Protein AF-E6K0F6-F1 (afdb_monomer_lite)

Foldseek 3Di:
DWDDDPPPDGPPPDDPVPVVVVVVVVVVVVVVCVVVVVVVVVVVVVVVVVVVVQLVLQVLLQVVLCVLCVQPPPPFFDRPPDPDRDGDHPVPFAQFGGDPNCQVLVQQLQVVVCVVVVPQRDHSNRLGRLSTVCSSVCSVVVNNCDGSSSVSSVQQQAWFFKFFCAWDWDADPNDIDIGHGRHTPPDTHGNSVCSSCCVPPNVRMDGDD

Organism: NCBI:txid864564

Radius of gyration: 35.92 Å; chains: 1; bounding box: 80×25×119 Å

pLDDT: mean 85.3, std 13.97, range [35.69, 97.88]

Secondary structure (DSSP, 8-state):
-----TT--------TTHHHHHHHHHHHHHHHHHHHHHHHHHHHHHHHHHHHHHHHHHHHHHHHHHHH-GGGTTTTBPPPS-SSS----GGGS-S--B-GGGHHHHHHHHHHHHHH-TTS---HHHHHHHTTTTHHHHHHHT-TT-SHHHHHHHHHHSBP-EEESS-EEEEETTEEEEE-TT-B-----BHHHHHHHTTTTTTTEEE--

Structure (mmCIF, N/CA/C/O backbone):
data_AF-E6K0F6-F1
#
_entry.id   AF-E6K0F6-F1
#
loop_
_atom_site.group_PDB
_atom_site.id
_atom_site.type_symbol
_atom_site.label_atom_id
_atom_site.label_alt_id
_atom_site.label_comp_id
_atom_site.label_asym_id
_atom_site.label_entity_id
_atom_site.label_seq_id
_atom_site.pdbx_PDB_ins_code
_atom_site.Cartn_x
_atom_site.Cartn_y
_atom_site.Cartn_z
_atom_site.occupancy
_atom_site.B_iso_or_equiv
_atom_site.auth_seq_id
_atom_site.auth_comp_id
_atom_site.auth_asym_id
_atom_site.auth_atom_id
_atom_site.pdbx_PDB_model_num
ATOM 1 N N . MET A 1 1 ? -35.872 4.010 78.610 1.00 37.25 1 MET A N 1
ATOM 2 C CA . MET A 1 1 ? -36.285 4.457 79.951 1.00 37.25 1 MET A CA 1
ATOM 3 C C . MET A 1 1 ? -35.617 3.508 80.928 1.00 37.25 1 MET A C 1
ATOM 5 O O . MET A 1 1 ? -35.858 2.314 80.818 1.00 37.25 1 MET A O 1
ATOM 9 N N . VAL A 1 2 ? -34.668 3.994 81.727 1.00 35.69 2 VAL A N 1
ATOM 10 C CA . VAL A 1 2 ? -33.923 3.167 82.688 1.00 35.69 2 VAL A CA 1
ATOM 11 C C . VAL A 1 2 ? -34.584 3.374 84.045 1.00 35.69 2 VAL A C 1
ATOM 13 O O . VAL A 1 2 ? -34.673 4.508 84.504 1.00 35.69 2 VAL A O 1
ATOM 16 N N . SER A 1 3 ? -35.098 2.301 84.637 1.00 42.53 3 SER A N 1
ATOM 17 C CA . SER A 1 3 ? -35.518 2.266 86.038 1.00 42.53 3 SER A CA 1
ATOM 18 C C . SER A 1 3 ? -34.468 1.459 86.794 1.00 42.53 3 SER A C 1
ATOM 20 O O . SER A 1 3 ? -34.042 0.409 86.313 1.00 42.53 3 SER A O 1
ATOM 22 N N . VAL A 1 4 ? -33.995 2.002 87.914 1.00 40.38 4 VAL A N 1
ATOM 23 C CA . VAL A 1 4 ? -32.935 1.422 88.743 1.00 40.38 4 VAL A CA 1
ATOM 24 C C . VAL A 1 4 ? -33.579 0.926 90.032 1.00 40.38 4 VAL A C 1
ATOM 26 O O . VAL A 1 4 ? -34.171 1.720 90.759 1.00 40.38 4 VAL A O 1
ATOM 29 N N . ASP A 1 5 ? -33.462 -0.372 90.306 1.00 49.19 5 ASP A N 1
ATOM 30 C CA . ASP A 1 5 ? -33.773 -0.961 91.612 1.00 49.19 5 ASP A CA 1
ATOM 31 C C . ASP A 1 5 ? -32.497 -1.035 92.474 1.00 49.19 5 ASP A C 1
ATOM 33 O O . ASP A 1 5 ? -31.382 -1.216 91.971 1.00 49.19 5 ASP A O 1
ATOM 37 N N . ASN A 1 6 ? -32.670 -0.918 93.791 1.00 47.78 6 ASN A N 1
ATOM 38 C CA . ASN A 1 6 ? -31.668 -0.754 94.850 1.00 47.78 6 ASN A CA 1
ATOM 39 C C . ASN A 1 6 ? -30.783 -1.997 95.105 1.00 47.78 6 ASN A C 1
ATOM 41 O O . ASN A 1 6 ? -30.243 -2.181 96.195 1.00 47.78 6 ASN A O 1
ATOM 45 N N . ARG A 1 7 ? -30.606 -2.867 94.103 1.00 52.16 7 ARG A N 1
ATOM 46 C CA . ARG A 1 7 ? -29.726 -4.051 94.151 1.00 52.16 7 ARG A CA 1
ATOM 47 C C . ARG A 1 7 ? -28.664 -4.097 93.048 1.00 52.16 7 ARG A C 1
ATOM 49 O O . ARG A 1 7 ? -28.056 -5.141 92.834 1.00 52.16 7 ARG A O 1
ATOM 56 N N . GLY A 1 8 ? -28.420 -2.991 92.343 1.00 48.97 8 GLY A N 1
ATOM 57 C CA . GLY A 1 8 ? -27.268 -2.872 91.438 1.00 48.97 8 GLY A CA 1
ATOM 58 C C . GLY A 1 8 ? -27.308 -3.771 90.195 1.00 48.97 8 GLY A C 1
ATOM 59 O O . GLY A 1 8 ? -26.278 -3.963 89.553 1.00 48.97 8 GLY A O 1
ATOM 60 N N . LYS A 1 9 ? -28.474 -4.310 89.816 1.00 41.94 9 LYS A N 1
ATOM 61 C CA . LYS A 1 9 ? -28.658 -4.968 88.517 1.00 41.94 9 LYS A CA 1
ATOM 62 C C . LYS A 1 9 ? -29.215 -3.972 87.509 1.00 41.94 9 LYS A C 1
ATOM 64 O O . LYS A 1 9 ? -30.368 -3.561 87.592 1.00 41.94 9 LYS A O 1
ATOM 69 N N . VAL A 1 10 ? -28.375 -3.595 86.548 1.00 44.47 10 VAL A N 1
ATOM 70 C CA . VAL A 1 10 ? -28.789 -2.838 85.366 1.00 44.47 10 VAL A CA 1
ATOM 71 C C . VAL A 1 10 ? -29.356 -3.833 84.359 1.00 44.47 10 VAL A C 1
ATOM 73 O O . VAL A 1 10 ? -28.620 -4.400 83.554 1.00 44.47 10 VAL A O 1
ATOM 76 N N . ASP A 1 11 ? -30.667 -4.061 84.401 1.00 42.00 11 ASP A N 1
ATOM 77 C CA . ASP A 1 11 ? -31.343 -4.786 83.328 1.00 42.00 11 ASP A CA 1
ATOM 78 C C . ASP A 1 11 ? -31.511 -3.848 82.131 1.00 42.00 11 ASP A C 1
ATOM 80 O O . ASP A 1 11 ? -32.413 -3.009 82.050 1.00 42.00 11 ASP A O 1
ATOM 84 N N . VAL A 1 12 ? -30.596 -3.984 81.170 1.00 49.00 12 VAL A N 1
ATOM 85 C CA . VAL A 1 12 ? -30.735 -3.349 79.863 1.00 49.00 12 VAL A CA 1
ATOM 86 C C . VAL A 1 12 ? -31.832 -4.097 79.114 1.00 49.00 12 VAL A C 1
ATOM 88 O O . VAL A 1 12 ? -31.587 -5.089 78.428 1.00 49.00 12 VAL A O 1
ATOM 91 N N . VAL A 1 13 ? -33.069 -3.614 79.238 1.00 46.22 13 VAL A N 1
ATOM 92 C CA . VAL A 1 13 ? -34.193 -4.071 78.418 1.00 46.22 13 VAL A CA 1
ATOM 93 C C . VAL A 1 13 ? -33.939 -3.625 76.976 1.00 46.22 13 VAL A C 1
ATOM 95 O O . VAL A 1 13 ? -34.389 -2.572 76.516 1.00 46.22 13 VAL A O 1
ATOM 98 N N . PHE A 1 14 ? -33.177 -4.430 76.236 1.00 47.53 14 PHE A N 1
ATOM 99 C CA . PHE A 1 14 ? -33.106 -4.327 74.789 1.00 47.53 14 PHE A CA 1
ATOM 100 C C . PHE A 1 14 ? -34.480 -4.690 74.230 1.00 47.53 14 PHE A C 1
ATOM 102 O O . PHE A 1 14 ? -34.893 -5.849 74.208 1.00 47.53 14 PHE A O 1
ATOM 109 N N . SER A 1 15 ? -35.199 -3.665 73.774 1.00 49.53 15 SER A N 1
ATOM 110 C CA . SER A 1 15 ? -36.402 -3.807 72.959 1.00 49.53 15 SER A CA 1
ATOM 111 C C . SER A 1 15 ? -36.156 -4.840 71.850 1.00 49.53 15 SER A C 1
ATOM 113 O O . SER A 1 15 ? -35.366 -4.615 70.927 1.00 49.53 15 SER A O 1
ATOM 115 N N . ARG A 1 16 ? -36.857 -5.979 71.940 1.00 52.97 16 ARG A N 1
ATOM 116 C CA . ARG A 1 16 ? -36.822 -7.112 70.995 1.00 52.97 16 ARG A CA 1
ATOM 117 C C . ARG A 1 16 ? -37.107 -6.719 69.531 1.00 52.97 16 ARG A C 1
ATOM 119 O O . ARG A 1 16 ? -36.859 -7.523 68.636 1.00 52.97 16 ARG A O 1
ATOM 126 N N . GLY A 1 17 ? -37.576 -5.497 69.258 1.00 54.53 17 GLY A N 1
ATOM 127 C CA . GLY A 1 17 ? -37.810 -4.979 67.903 1.00 54.53 17 GLY A CA 1
ATOM 128 C C . GLY A 1 17 ? -36.559 -4.472 67.170 1.00 54.53 17 GLY A C 1
ATOM 129 O O . GLY A 1 17 ? -36.526 -4.488 65.940 1.00 54.53 17 GLY A O 1
ATOM 130 N N . ARG A 1 18 ? -35.500 -4.070 67.891 1.00 57.84 18 ARG A N 1
ATOM 131 C CA . ARG A 1 18 ? -34.329 -3.383 67.302 1.00 57.84 18 ARG A CA 1
ATOM 132 C C . ARG A 1 18 ? -33.393 -4.326 66.528 1.00 57.84 18 ARG A C 1
ATOM 134 O O . ARG A 1 18 ? -32.844 -3.946 65.500 1.00 57.84 18 ARG A O 1
ATOM 141 N N . GLY A 1 19 ? -33.268 -5.580 66.972 1.00 65.94 19 GLY A N 1
ATOM 142 C CA . GLY A 1 19 ? -32.427 -6.594 66.317 1.00 65.94 19 GLY A CA 1
ATOM 143 C C . GLY A 1 19 ? -32.997 -7.129 64.998 1.00 65.94 19 GLY A C 1
ATOM 144 O O . GLY A 1 19 ? -32.237 -7.471 64.097 1.00 65.94 19 GLY A O 1
ATOM 145 N N . ARG A 1 20 ? -34.330 -7.169 64.850 1.00 76.62 20 ARG A N 1
ATOM 146 C CA . ARG A 1 20 ? -34.987 -7.537 63.581 1.00 76.62 20 ARG A CA 1
ATOM 147 C C . ARG A 1 20 ? -34.799 -6.456 62.520 1.00 76.62 20 ARG A C 1
ATOM 149 O O . ARG A 1 20 ? -34.429 -6.784 61.400 1.00 76.62 20 ARG A O 1
ATOM 156 N N . TRP A 1 21 ? -34.977 -5.192 62.899 1.00 80.31 21 TRP A N 1
ATOM 157 C CA . TRP A 1 21 ? -34.728 -4.046 62.023 1.00 80.31 21 TRP A CA 1
ATOM 158 C C . TRP A 1 21 ? -33.275 -3.974 61.555 1.00 80.31 21 TRP A C 1
ATOM 160 O O . TRP A 1 21 ? -33.032 -3.836 60.362 1.00 80.31 21 TRP A O 1
ATOM 170 N N . LEU A 1 22 ? -32.313 -4.153 62.465 1.00 86.38 22 LEU A N 1
ATOM 171 C CA . LEU A 1 22 ? -30.892 -4.152 62.111 1.00 86.38 22 LEU A CA 1
ATOM 172 C C . LEU A 1 22 ? -30.546 -5.260 61.100 1.00 86.38 22 LEU A C 1
ATOM 174 O O . LEU A 1 22 ? -29.842 -5.007 60.130 1.00 86.38 22 LEU A O 1
ATOM 178 N N . ARG A 1 23 ? -31.084 -6.475 61.283 1.00 87.06 23 ARG A N 1
ATOM 179 C CA . ARG A 1 23 ? -30.895 -7.592 60.338 1.00 87.06 23 ARG A CA 1
ATOM 180 C C . ARG A 1 23 ? -31.500 -7.305 58.964 1.00 87.06 23 ARG A C 1
ATOM 182 O O . ARG A 1 23 ? -30.892 -7.653 57.960 1.00 87.06 23 ARG A O 1
ATOM 189 N N . LEU A 1 24 ? -32.666 -6.662 58.926 1.00 89.06 24 LEU A N 1
ATOM 190 C CA . LEU A 1 24 ? -33.324 -6.243 57.686 1.00 89.06 24 LEU A CA 1
ATOM 191 C C . LEU A 1 24 ? -32.488 -5.200 56.941 1.00 89.06 24 LEU A C 1
ATOM 193 O O . LEU A 1 24 ? -32.248 -5.352 55.749 1.00 89.06 24 LEU A O 1
ATOM 197 N N . VAL A 1 25 ? -31.978 -4.193 57.653 1.00 90.31 25 VAL A N 1
ATOM 198 C CA . VAL A 1 25 ? -31.088 -3.174 57.080 1.00 90.31 25 VAL A CA 1
ATOM 199 C C . VAL A 1 25 ? -29.815 -3.812 56.523 1.00 90.31 25 VAL A C 1
ATOM 201 O O . VAL A 1 25 ? -29.453 -3.533 55.386 1.00 90.31 25 VAL A O 1
ATOM 204 N N . ILE A 1 26 ? -29.170 -4.717 57.267 1.00 90.94 26 ILE A N 1
ATOM 205 C CA . ILE A 1 26 ? -27.973 -5.434 56.796 1.00 90.94 26 ILE A CA 1
ATOM 206 C C . ILE A 1 26 ? -28.281 -6.258 55.540 1.00 90.94 26 ILE A C 1
ATOM 208 O O . ILE A 1 26 ? -27.513 -6.218 54.583 1.00 90.94 26 ILE A O 1
ATOM 212 N N . ALA A 1 27 ? -29.407 -6.976 55.516 1.00 91.88 27 ALA A N 1
ATOM 213 C CA . ALA A 1 27 ? -29.814 -7.762 54.354 1.00 91.88 27 ALA A CA 1
ATOM 214 C C . ALA A 1 27 ? -30.036 -6.875 53.119 1.00 91.88 27 ALA A C 1
ATOM 216 O O . ALA A 1 27 ? -29.537 -7.192 52.043 1.00 91.88 27 ALA A O 1
ATOM 217 N N . VAL A 1 28 ? -30.717 -5.736 53.278 1.00 93.88 28 VAL A N 1
ATOM 218 C CA . VAL A 1 28 ? -30.923 -4.766 52.192 1.00 93.88 28 VAL A CA 1
ATOM 219 C C . VAL A 1 28 ? -29.590 -4.199 51.702 1.00 93.88 28 VAL A C 1
ATOM 221 O O . VAL A 1 28 ? -29.362 -4.149 50.498 1.00 93.88 28 VAL A O 1
ATOM 224 N N . VAL A 1 29 ? -28.679 -3.834 52.609 1.00 93.88 29 VAL A N 1
ATOM 225 C CA . VAL A 1 29 ? -27.344 -3.333 52.243 1.00 93.88 29 VAL A CA 1
ATOM 226 C C . VAL A 1 29 ? -26.554 -4.384 51.463 1.00 93.88 29 VAL A C 1
ATOM 228 O O . VAL A 1 29 ? -25.972 -4.055 50.435 1.00 93.88 29 VAL A O 1
ATOM 231 N N . LEU A 1 30 ? -26.568 -5.649 51.892 1.00 93.56 30 LEU A N 1
ATOM 232 C CA . LEU A 1 30 ? -25.898 -6.736 51.172 1.00 93.56 30 LEU A CA 1
ATOM 233 C C . LEU A 1 30 ? -26.466 -6.923 49.763 1.00 93.56 30 LEU A C 1
ATOM 235 O O . LEU A 1 30 ? -25.698 -7.052 48.812 1.00 93.56 30 LEU A O 1
ATOM 239 N N . VAL A 1 31 ? -27.793 -6.882 49.614 1.00 93.94 31 VAL A N 1
ATOM 240 C CA . VAL A 1 31 ? -28.447 -6.954 48.299 1.00 93.94 31 VAL A CA 1
ATOM 241 C C . VAL A 1 31 ? -28.004 -5.788 47.416 1.00 93.94 31 VAL A C 1
ATOM 243 O O . VAL A 1 31 ? -27.611 -6.008 46.273 1.00 93.94 31 VAL A O 1
ATOM 246 N N . VAL A 1 32 ? -27.990 -4.561 47.945 1.00 93.88 32 VAL A N 1
ATOM 247 C CA . VAL A 1 32 ? -27.532 -3.377 47.202 1.00 93.88 32 VAL A CA 1
ATOM 248 C C . VAL A 1 32 ? -26.065 -3.512 46.787 1.00 93.88 32 VAL A C 1
ATOM 250 O O . VAL A 1 32 ? -25.744 -3.251 45.633 1.00 93.88 32 VAL A O 1
ATOM 253 N N . VAL A 1 33 ? -25.178 -3.972 47.673 1.00 93.50 33 VAL A N 1
ATOM 254 C CA . VAL A 1 33 ? -23.750 -4.164 47.361 1.00 93.50 33 VAL A CA 1
ATOM 255 C C . VAL A 1 33 ? -23.550 -5.201 46.256 1.00 93.50 33 VAL A C 1
ATOM 257 O O . VAL A 1 33 ? -22.764 -4.964 45.341 1.00 93.50 33 VAL A O 1
ATOM 260 N N . VAL A 1 34 ? -24.276 -6.322 46.292 1.00 92.62 34 VAL A N 1
ATOM 261 C CA . VAL A 1 34 ? -24.197 -7.353 45.244 1.00 92.62 34 VAL A CA 1
ATOM 262 C C . VAL A 1 34 ? -24.715 -6.820 43.907 1.00 92.62 34 VAL A C 1
ATOM 264 O O . VAL A 1 34 ? -24.078 -7.046 42.880 1.00 92.62 34 VAL A O 1
ATOM 267 N N . LEU A 1 35 ? -25.823 -6.073 43.908 1.00 92.31 35 LEU A N 1
ATOM 268 C CA . LEU A 1 35 ? -26.369 -5.467 42.692 1.00 92.31 35 LEU A CA 1
ATOM 269 C C . LEU A 1 35 ? -25.406 -4.432 42.096 1.00 92.31 35 LEU A C 1
ATOM 271 O O . LEU A 1 35 ? -25.096 -4.498 40.909 1.00 92.31 35 LEU A O 1
ATOM 275 N N . VAL A 1 36 ? -24.878 -3.519 42.916 1.00 92.31 36 VAL A N 1
ATOM 276 C CA . VAL A 1 36 ? -23.911 -2.501 42.474 1.00 92.31 36 VAL A CA 1
ATOM 277 C C . VAL A 1 36 ? -22.618 -3.156 41.985 1.00 92.31 36 VAL A C 1
ATOM 279 O O . VAL A 1 36 ? -22.111 -2.787 40.926 1.00 92.31 36 VAL A O 1
ATOM 282 N N . GLY A 1 37 ? -22.114 -4.165 42.699 1.00 89.50 37 GLY A N 1
ATOM 283 C CA . GLY A 1 37 ? -20.927 -4.921 42.301 1.00 89.50 37 GLY A CA 1
ATOM 284 C C . GLY A 1 37 ? -21.120 -5.667 40.980 1.00 89.50 37 GLY A C 1
ATOM 285 O O . GLY A 1 37 ? -20.246 -5.618 40.117 1.00 89.50 37 GLY A O 1
ATOM 286 N N . GLY A 1 38 ? -22.280 -6.298 40.785 1.00 89.31 38 GLY A N 1
ATOM 287 C CA . GLY A 1 38 ? -22.632 -6.989 39.545 1.00 89.31 38 GLY A CA 1
ATOM 288 C C . GLY A 1 38 ? -22.744 -6.042 38.350 1.00 89.31 38 GLY A C 1
ATOM 289 O O . GLY A 1 38 ? -22.179 -6.323 37.292 1.00 89.31 38 GLY A O 1
ATOM 290 N N . VAL A 1 39 ? -23.401 -4.890 38.523 1.00 91.56 39 VAL A N 1
ATOM 291 C CA . VAL A 1 39 ? -23.503 -3.856 37.478 1.00 91.56 39 VAL A CA 1
ATOM 292 C C . VAL A 1 39 ? -22.123 -3.293 37.139 1.00 91.56 39 VAL A C 1
ATOM 294 O O . VAL A 1 39 ? -21.766 -3.223 35.963 1.00 91.56 39 VAL A O 1
ATOM 297 N N . TRP A 1 40 ? -21.312 -2.952 38.145 1.00 90.88 40 TRP A N 1
ATOM 298 C CA . TRP A 1 40 ? -19.958 -2.439 37.932 1.00 90.88 40 TRP A CA 1
ATOM 299 C C . TRP A 1 40 ? -19.075 -3.452 37.205 1.00 90.88 40 TRP A C 1
ATOM 301 O O . TRP A 1 40 ? -18.395 -3.103 36.242 1.00 90.88 40 TRP A O 1
ATOM 311 N N . TRP A 1 41 ? -19.109 -4.719 37.624 1.00 90.62 41 TRP A N 1
ATOM 312 C CA . TRP A 1 41 ? -18.378 -5.796 36.963 1.00 90.62 41 TRP A CA 1
ATOM 313 C C . TRP A 1 41 ? -18.837 -5.978 35.517 1.00 90.62 41 TRP A C 1
ATOM 315 O O . TRP A 1 41 ? -18.002 -6.110 34.625 1.00 90.62 41 TRP A O 1
ATOM 325 N N . GLY A 1 42 ? -20.149 -5.957 35.269 1.00 89.62 42 GLY A N 1
ATOM 326 C CA . GLY A 1 42 ? -20.722 -6.053 33.928 1.00 89.62 42 GLY A CA 1
ATOM 327 C C . GLY A 1 42 ? -20.234 -4.931 33.014 1.00 89.62 42 GLY A C 1
ATOM 328 O O . GLY A 1 42 ? -19.728 -5.202 31.926 1.00 89.62 42 GLY A O 1
ATOM 329 N N . VAL A 1 43 ? -20.294 -3.681 33.484 1.00 90.75 43 VAL A N 1
ATOM 330 C CA . VAL A 1 43 ? -19.804 -2.509 32.741 1.00 90.75 43 VAL A CA 1
ATOM 331 C C . VAL A 1 43 ? -18.292 -2.585 32.525 1.00 90.75 43 VAL A C 1
ATOM 333 O O . VAL A 1 43 ? -17.824 -2.375 31.407 1.00 90.75 43 VAL A O 1
ATOM 336 N N . ALA A 1 44 ? -17.517 -2.920 33.558 1.00 89.94 44 ALA A N 1
ATOM 337 C CA . ALA A 1 44 ? -16.064 -3.040 33.459 1.00 89.94 44 ALA A CA 1
ATOM 338 C C . ALA A 1 44 ? -15.651 -4.147 32.479 1.00 89.94 44 ALA A C 1
ATOM 340 O O . ALA A 1 44 ? -14.746 -3.951 31.670 1.00 89.94 44 ALA A O 1
ATOM 341 N N . ARG A 1 45 ? -16.337 -5.295 32.508 1.00 89.19 45 ARG A N 1
ATOM 342 C CA . ARG A 1 45 ? -16.112 -6.400 31.572 1.00 89.19 45 ARG A CA 1
ATOM 343 C C . ARG A 1 45 ? -16.486 -6.010 30.147 1.00 89.19 45 ARG A C 1
ATOM 345 O O . ARG A 1 45 ? -15.716 -6.298 29.240 1.00 89.19 45 ARG A O 1
ATOM 352 N N . HIS A 1 46 ? -17.618 -5.335 29.954 1.00 87.75 46 HIS A N 1
ATOM 353 C CA . HIS A 1 46 ? -18.034 -4.871 28.633 1.00 87.75 46 HIS A CA 1
ATOM 354 C C . HIS A 1 46 ? -17.023 -3.879 28.047 1.00 87.75 46 HIS A C 1
ATOM 356 O O . HIS A 1 46 ? -16.591 -4.051 26.914 1.00 87.75 46 HIS A O 1
ATOM 362 N N . ARG A 1 47 ? -16.561 -2.904 28.842 1.00 84.38 47 ARG A N 1
ATOM 363 C CA . ARG A 1 47 ? -15.522 -1.952 28.416 1.00 84.38 47 ARG A CA 1
ATOM 364 C C . ARG A 1 47 ? -14.212 -2.641 28.040 1.00 84.38 47 ARG A C 1
ATOM 366 O O . ARG A 1 47 ? -13.630 -2.291 27.023 1.00 84.38 47 ARG A O 1
ATOM 373 N N . ARG A 1 48 ? -13.768 -3.632 28.823 1.00 83.06 48 ARG A N 1
ATOM 374 C CA . ARG A 1 48 ? -12.565 -4.417 28.494 1.00 83.06 48 ARG A CA 1
ATOM 375 C C . ARG A 1 48 ? -12.714 -5.161 27.169 1.00 83.06 48 ARG A C 1
ATOM 377 O O . ARG A 1 48 ? -11.816 -5.091 26.349 1.00 83.06 48 ARG A O 1
ATOM 384 N N . GLN A 1 49 ? -13.859 -5.802 26.936 1.00 85.81 49 GLN A N 1
ATOM 385 C CA . GLN A 1 49 ? -14.115 -6.511 25.680 1.00 85.81 49 GLN A CA 1
ATOM 386 C C . GLN A 1 49 ? -14.157 -5.580 24.464 1.00 85.81 49 GLN A C 1
ATOM 388 O O . GLN A 1 49 ? -13.710 -5.976 23.394 1.00 85.81 49 GLN A O 1
ATOM 393 N N . GLN A 1 50 ? -14.698 -4.367 24.608 1.00 84.81 50 GLN A N 1
ATOM 394 C CA . GLN A 1 50 ? -14.672 -3.378 23.525 1.00 84.81 50 GLN A CA 1
ATOM 395 C C . GLN A 1 50 ? -13.236 -2.932 23.235 1.00 84.81 50 GLN A C 1
ATOM 397 O O . GLN A 1 50 ? -12.802 -3.015 22.092 1.00 84.81 50 GLN A O 1
ATOM 402 N N . ALA A 1 51 ? -12.468 -2.594 24.276 1.00 83.44 51 ALA A N 1
ATOM 403 C CA . ALA A 1 51 ? -11.066 -2.212 24.127 1.00 83.44 51 ALA A CA 1
ATOM 404 C C . ALA A 1 51 ? -10.223 -3.327 23.483 1.00 83.44 51 ALA A C 1
ATOM 406 O O . ALA A 1 51 ? -9.411 -3.057 22.609 1.00 83.44 51 ALA A O 1
ATOM 407 N N . GLU A 1 52 ? -10.443 -4.591 23.860 1.00 85.12 52 GLU A N 1
ATOM 408 C CA . GLU A 1 52 ? -9.772 -5.745 23.245 1.00 85.12 52 GLU A CA 1
ATOM 409 C C . GLU A 1 52 ? -10.112 -5.893 21.754 1.00 85.12 52 GLU A C 1
ATOM 411 O O . GLU A 1 52 ? -9.234 -6.216 20.957 1.00 85.12 52 GLU A O 1
ATOM 416 N N . ARG A 1 53 ? -11.365 -5.638 21.358 1.00 86.81 53 ARG A N 1
ATOM 417 C CA . ARG A 1 53 ? -11.793 -5.700 19.951 1.00 86.81 53 ARG A CA 1
ATOM 418 C C . ARG A 1 53 ? -11.205 -4.568 19.119 1.00 86.81 53 ARG A C 1
ATOM 420 O O . ARG A 1 53 ? -10.727 -4.824 18.022 1.00 86.81 53 ARG A O 1
ATOM 427 N N . GLU A 1 54 ? -11.214 -3.348 19.644 1.00 86.19 54 GLU A N 1
ATOM 428 C CA . GLU A 1 54 ? -10.601 -2.179 19.000 1.00 86.19 54 GLU A CA 1
ATOM 429 C C . GLU A 1 54 ? -9.082 -2.366 18.854 1.00 86.19 54 GLU A C 1
ATOM 431 O O . GLU A 1 54 ? -8.503 -2.104 17.799 1.00 86.19 54 GLU A O 1
ATOM 436 N N . CYS A 1 55 ? -8.441 -2.920 19.885 1.00 86.94 55 CYS A N 1
ATOM 437 C CA . CYS A 1 55 ? -7.043 -3.333 19.851 1.00 86.94 55 CYS A CA 1
ATOM 438 C C . CYS A 1 55 ? -6.749 -4.384 18.779 1.00 86.94 55 CYS A C 1
ATOM 440 O O . CYS A 1 55 ? -5.790 -4.243 18.024 1.00 86.94 55 CYS A O 1
ATOM 442 N N . ALA A 1 56 ? -7.560 -5.438 18.701 1.00 88.56 56 ALA A N 1
ATOM 443 C CA . ALA A 1 56 ? -7.378 -6.481 17.699 1.00 88.56 56 ALA A CA 1
ATOM 444 C C . ALA A 1 56 ? -7.549 -5.923 16.279 1.00 88.56 56 ALA A C 1
ATOM 446 O O . ALA A 1 56 ? -6.732 -6.204 15.408 1.00 88.56 56 ALA A O 1
ATOM 447 N N . PHE A 1 57 ? -8.561 -5.081 16.074 1.00 91.38 57 PHE A N 1
ATOM 448 C CA . PHE A 1 57 ? -8.840 -4.463 14.783 1.00 91.38 57 PHE A CA 1
ATOM 449 C C . PHE A 1 57 ? -7.724 -3.511 14.328 1.00 91.38 57 PHE A C 1
ATOM 451 O O . PHE A 1 57 ? -7.271 -3.582 13.189 1.00 91.38 57 PHE A O 1
ATOM 458 N N . SER A 1 58 ? -7.227 -2.655 15.223 1.00 89.75 58 SER A N 1
ATOM 459 C CA . SER A 1 58 ? -6.090 -1.774 14.921 1.00 89.75 58 SER A CA 1
ATOM 460 C C . SER A 1 58 ? -4.807 -2.562 14.628 1.00 89.75 58 SER A C 1
ATOM 462 O O . SER A 1 58 ? -4.088 -2.237 13.683 1.00 89.75 58 SER A O 1
ATOM 464 N N . SER A 1 59 ? -4.548 -3.645 15.368 1.00 87.50 59 SER A N 1
ATOM 465 C CA . SER A 1 59 ? -3.435 -4.557 15.074 1.00 87.50 59 SER A CA 1
ATOM 466 C C . SER A 1 59 ? -3.561 -5.173 13.678 1.00 87.50 59 SER A C 1
ATOM 468 O O . SER A 1 59 ? -2.599 -5.150 12.917 1.00 87.50 59 SER A O 1
ATOM 470 N N . GLU A 1 60 ? -4.747 -5.666 13.315 1.00 90.00 60 GLU A N 1
ATOM 471 C CA . GLU A 1 60 ? -5.017 -6.247 11.996 1.00 90.00 60 GLU A CA 1
ATOM 472 C C . GLU A 1 60 ? -4.796 -5.229 10.869 1.00 90.00 60 GLU A C 1
ATOM 474 O O . GLU A 1 60 ? -4.092 -5.522 9.902 1.00 90.00 60 GLU A O 1
ATOM 479 N N . MET A 1 61 ? -5.307 -4.001 11.024 1.00 91.38 61 MET A N 1
ATOM 480 C CA . MET A 1 61 ? -5.067 -2.910 10.073 1.00 91.38 61 MET A CA 1
ATOM 481 C C . MET A 1 61 ? -3.574 -2.650 9.852 1.00 91.38 61 MET A C 1
ATOM 483 O O . MET A 1 61 ? -3.154 -2.422 8.716 1.00 91.38 61 MET A O 1
ATOM 487 N N . ASN A 1 62 ? -2.783 -2.647 10.925 1.00 90.12 62 ASN A N 1
ATOM 488 C CA . ASN A 1 62 ? -1.347 -2.403 10.862 1.00 90.12 62 ASN A CA 1
ATOM 489 C C . ASN A 1 62 ? -0.601 -3.547 10.165 1.00 90.12 62 ASN A C 1
ATOM 491 O O . ASN A 1 62 ? 0.215 -3.296 9.276 1.00 90.12 62 ASN A O 1
ATOM 495 N N . ASP A 1 63 ? -0.897 -4.788 10.551 1.00 89.19 63 ASP A N 1
ATOM 496 C CA . ASP A 1 63 ? -0.227 -5.981 10.034 1.00 89.19 63 ASP A CA 1
ATOM 497 C C . ASP A 1 63 ? -0.508 -6.177 8.541 1.00 89.19 63 ASP A C 1
ATOM 499 O O . ASP A 1 63 ? 0.423 -6.392 7.755 1.00 89.19 63 ASP A O 1
ATOM 503 N N . ASP A 1 64 ? -1.767 -6.027 8.118 1.00 91.12 64 ASP A N 1
ATOM 504 C CA . ASP A 1 64 ? -2.127 -6.137 6.704 1.00 91.12 64 ASP A CA 1
ATOM 505 C C . ASP A 1 64 ? -1.507 -5.012 5.870 1.00 91.12 64 ASP A C 1
ATOM 507 O O . ASP A 1 64 ? -0.972 -5.271 4.788 1.00 91.12 64 ASP A O 1
ATOM 511 N N . TYR A 1 65 ? -1.502 -3.775 6.377 1.00 91.50 65 TYR A N 1
ATOM 512 C CA . TYR A 1 65 ? -0.883 -2.652 5.677 1.00 91.50 65 TYR A CA 1
ATOM 513 C C . TYR A 1 65 ? 0.619 -2.890 5.483 1.00 91.50 65 TYR A C 1
ATOM 515 O O . TYR A 1 65 ? 1.124 -2.816 4.359 1.00 91.50 65 TYR A O 1
ATOM 523 N N . TRP A 1 66 ? 1.335 -3.263 6.550 1.00 88.31 66 TRP A N 1
ATOM 524 C CA . TRP A 1 66 ? 2.758 -3.600 6.484 1.00 88.31 66 TRP A CA 1
ATOM 525 C C . TRP A 1 66 ? 3.058 -4.755 5.532 1.00 88.31 66 TRP A C 1
ATOM 527 O O . TRP A 1 66 ? 4.115 -4.749 4.885 1.00 88.31 66 TRP A O 1
ATOM 537 N N . GLY A 1 67 ? 2.174 -5.751 5.474 1.00 87.94 67 GLY A N 1
ATOM 538 C CA . GLY A 1 67 ? 2.286 -6.895 4.577 1.00 87.94 67 GLY A CA 1
ATOM 539 C C . GLY A 1 67 ? 2.149 -6.519 3.102 1.00 87.94 67 GLY A C 1
ATOM 540 O O . GLY A 1 67 ? 2.796 -7.140 2.261 1.00 87.94 67 GLY A O 1
ATOM 541 N N . LEU A 1 68 ? 1.367 -5.486 2.784 1.00 89.88 68 LEU A N 1
ATOM 542 C CA . LEU A 1 68 ? 1.144 -5.040 1.407 1.00 89.88 68 LEU A CA 1
ATOM 543 C C . LEU A 1 68 ? 2.233 -4.082 0.909 1.00 89.88 68 LEU A C 1
ATOM 545 O O . LEU A 1 68 ? 2.638 -4.163 -0.249 1.00 89.88 68 LEU A O 1
ATOM 549 N N . ILE A 1 69 ? 2.778 -3.213 1.766 1.00 86.81 69 ILE A N 1
ATOM 550 C CA . ILE A 1 69 ? 3.732 -2.172 1.337 1.00 86.81 69 ILE A CA 1
ATOM 551 C C . ILE A 1 69 ? 5.210 -2.605 1.330 1.00 86.81 69 ILE A C 1
ATOM 553 O O . ILE A 1 69 ? 6.086 -1.743 1.351 1.00 86.81 69 ILE A O 1
ATOM 557 N N . VAL A 1 70 ? 5.527 -3.907 1.339 1.00 81.12 70 VAL A N 1
ATOM 558 C CA . VAL A 1 70 ? 6.895 -4.438 1.556 1.00 81.12 70 VAL A CA 1
ATOM 559 C C . VAL A 1 70 ? 7.959 -3.790 0.659 1.00 81.12 70 VAL A C 1
ATOM 561 O O . VAL A 1 70 ? 8.984 -3.347 1.173 1.00 81.12 70 VAL A O 1
ATOM 564 N N . GLY A 1 71 ? 7.716 -3.675 -0.647 1.00 71.44 71 GLY A N 1
ATOM 565 C CA . GLY A 1 71 ? 8.644 -3.073 -1.611 1.00 71.44 71 GLY A CA 1
ATOM 566 C C . GLY A 1 71 ? 8.664 -1.542 -1.612 1.00 71.44 71 GLY A C 1
ATOM 567 O O . GLY A 1 71 ? 9.444 -0.944 -2.341 1.00 71.44 71 GLY A O 1
ATOM 568 N N . LEU A 1 72 ? 7.818 -0.888 -0.809 1.00 78.94 72 LEU A N 1
ATOM 569 C CA . LEU A 1 72 ? 7.712 0.574 -0.732 1.00 78.94 72 LEU A CA 1
ATOM 570 C C . LEU A 1 72 ? 7.923 1.116 0.689 1.00 78.94 72 LEU A C 1
ATOM 572 O O . LEU A 1 72 ? 7.705 2.312 0.945 1.00 78.94 72 LEU A O 1
ATOM 576 N N . ARG A 1 73 ? 8.351 0.251 1.622 1.00 73.94 73 ARG A N 1
ATOM 577 C CA . ARG A 1 73 ? 8.622 0.617 3.016 1.00 73.94 73 ARG A CA 1
ATOM 578 C C . ARG A 1 73 ? 9.662 1.736 3.062 1.00 73.94 73 ARG A C 1
ATOM 580 O O . ARG A 1 73 ? 10.804 1.568 2.654 1.00 73.94 73 ARG A O 1
ATOM 587 N N . GLY A 1 74 ? 9.263 2.887 3.600 1.00 70.50 74 GLY A N 1
ATOM 588 C CA . GLY A 1 74 ? 10.158 4.015 3.868 1.00 70.50 74 GLY A CA 1
ATOM 589 C C . GLY A 1 74 ? 10.344 5.026 2.733 1.00 70.50 74 GLY A C 1
ATOM 590 O O . GLY A 1 74 ? 10.909 6.083 3.002 1.00 70.50 74 GLY A O 1
ATOM 591 N N . SER A 1 75 ? 9.852 4.770 1.515 1.00 75.19 75 SER A N 1
ATOM 592 C CA . SER A 1 75 ? 10.042 5.685 0.372 1.00 75.19 75 SER A CA 1
ATOM 593 C C . SER A 1 75 ? 8.780 5.986 -0.446 1.00 75.19 75 SER A C 1
ATOM 595 O O . SER A 1 75 ? 8.778 6.968 -1.184 1.00 75.19 75 SER A O 1
ATOM 597 N N . GLY A 1 76 ? 7.713 5.186 -0.327 1.00 82.81 76 GLY A N 1
ATOM 598 C CA . GLY A 1 76 ? 6.463 5.378 -1.084 1.00 82.81 76 GLY A CA 1
ATOM 599 C C . GLY A 1 76 ? 5.247 5.712 -0.223 1.00 82.81 76 GLY A C 1
ATOM 600 O O . GLY A 1 76 ? 4.415 6.542 -0.591 1.00 82.81 76 GLY A O 1
ATOM 601 N N . PHE A 1 77 ? 5.177 5.084 0.945 1.00 91.06 77 PHE A N 1
ATOM 602 C CA . PHE A 1 77 ? 4.008 5.081 1.811 1.00 91.06 77 PHE A CA 1
ATOM 603 C C . PHE A 1 77 ? 4.338 5.602 3.209 1.00 91.06 77 PHE A C 1
ATOM 605 O O . PHE A 1 77 ? 5.472 5.486 3.687 1.00 91.06 77 PHE A O 1
ATOM 612 N N . ARG A 1 78 ? 3.336 6.178 3.877 1.00 90.12 78 ARG A N 1
ATOM 613 C CA . ARG A 1 78 ? 3.435 6.559 5.285 1.00 90.12 78 ARG A CA 1
ATOM 614 C C . ARG A 1 78 ? 3.692 5.314 6.114 1.00 90.12 78 ARG A C 1
ATOM 616 O O . ARG A 1 78 ? 3.102 4.261 5.867 1.00 90.12 78 ARG A O 1
ATOM 623 N N . ARG A 1 79 ? 4.571 5.449 7.106 1.00 85.38 79 ARG A N 1
ATOM 624 C CA . ARG A 1 79 ? 4.691 4.425 8.138 1.00 85.38 79 ARG A CA 1
ATOM 625 C C . ARG A 1 79 ? 3.395 4.421 8.942 1.00 85.38 79 ARG A C 1
ATOM 627 O O . ARG A 1 79 ? 2.886 5.507 9.237 1.00 85.38 79 ARG A O 1
ATOM 634 N N . PRO A 1 80 ? 2.858 3.244 9.265 1.00 77.81 80 PRO A N 1
ATOM 635 C CA . PRO A 1 80 ? 1.709 3.178 10.139 1.00 77.81 80 PRO A CA 1
ATOM 636 C C . PRO A 1 80 ? 2.086 3.667 11.541 1.00 77.81 80 PRO A C 1
ATOM 638 O O . PRO A 1 80 ? 3.262 3.818 11.881 1.00 77.81 80 PRO A O 1
ATOM 641 N N . LEU A 1 81 ? 1.063 3.980 12.331 1.00 68.06 81 LEU A N 1
ATOM 642 C CA . LEU A 1 81 ? 1.193 4.765 13.560 1.00 68.06 81 LEU A CA 1
ATOM 643 C C . LEU A 1 81 ? 1.965 4.052 14.679 1.00 68.06 81 LEU A C 1
ATOM 645 O O . LEU A 1 81 ? 2.349 4.697 15.654 1.00 68.06 81 LEU A O 1
ATOM 649 N N . VAL A 1 82 ? 2.222 2.746 14.554 1.00 67.69 82 VAL A N 1
ATOM 650 C CA . VAL A 1 82 ? 2.883 1.959 15.596 1.00 67.69 82 VAL A CA 1
ATOM 651 C C . VAL A 1 82 ? 3.826 0.923 14.979 1.00 67.69 82 VAL A C 1
ATOM 653 O O . VAL A 1 82 ? 3.440 0.175 14.084 1.00 67.69 82 VAL A O 1
ATOM 656 N N . GLU A 1 83 ? 5.065 0.859 15.478 1.00 57.41 83 GLU A N 1
ATOM 657 C CA . GLU A 1 83 ? 6.048 -0.148 15.048 1.00 57.41 83 GLU A CA 1
ATOM 658 C C . GLU A 1 83 ? 5.908 -1.501 15.770 1.00 57.41 83 GLU A C 1
ATOM 660 O O . GLU A 1 83 ? 6.373 -2.486 15.224 1.00 57.41 83 GLU A O 1
ATOM 665 N N . ASP A 1 84 ? 5.208 -1.606 16.909 1.00 54.06 84 ASP A N 1
ATOM 666 C CA . ASP A 1 84 ? 5.071 -2.874 17.649 1.00 54.06 84 ASP A CA 1
ATOM 667 C C . ASP A 1 84 ? 3.823 -2.917 18.547 1.00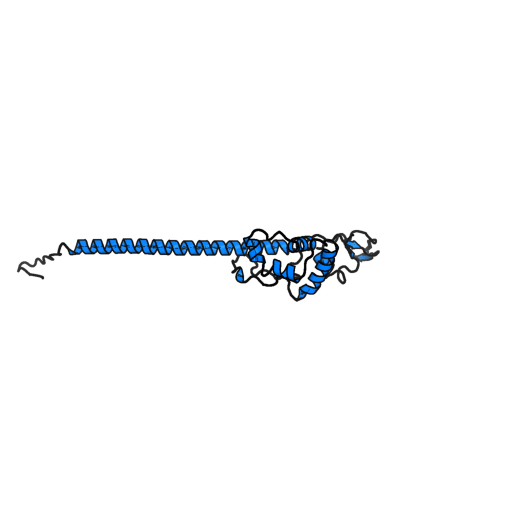 54.06 84 ASP A C 1
ATOM 669 O O . ASP A 1 84 ? 3.794 -2.259 19.588 1.00 54.06 84 ASP A O 1
ATOM 673 N N . GLY A 1 85 ? 2.818 -3.728 18.194 1.00 54.00 85 GLY A N 1
ATOM 674 C CA . GLY A 1 85 ? 1.842 -4.322 19.128 1.00 54.00 85 GLY A CA 1
ATOM 675 C C . GLY A 1 85 ? 1.019 -3.394 20.038 1.00 54.00 85 GLY A C 1
ATOM 676 O O . GLY A 1 85 ? 0.382 -3.887 20.970 1.00 54.00 85 GLY A O 1
ATOM 677 N N . ARG A 1 86 ? 1.025 -2.070 19.825 1.00 65.56 86 ARG A N 1
ATOM 678 C CA . ARG A 1 86 ? 0.166 -1.129 20.561 1.00 65.56 86 ARG A CA 1
ATOM 679 C C . ARG A 1 86 ? -1.058 -0.796 19.732 1.00 65.56 86 ARG A C 1
ATOM 681 O O . ARG A 1 86 ? -0.963 -0.520 18.541 1.00 65.56 86 ARG A O 1
ATOM 688 N N . CYS A 1 87 ? -2.191 -0.785 20.411 1.00 77.00 87 CYS A N 1
ATOM 689 C CA . CYS A 1 87 ? -3.462 -0.383 19.845 1.00 77.00 87 CYS A CA 1
ATOM 690 C C . CYS A 1 87 ? -3.455 1.117 19.565 1.00 77.00 87 CYS A C 1
ATOM 692 O O . CYS A 1 87 ? -2.958 1.895 20.384 1.00 77.00 87 CYS A O 1
ATOM 694 N N . PHE A 1 88 ? -4.042 1.507 18.443 1.00 82.25 88 PHE A N 1
ATOM 695 C CA . PHE A 1 88 ? -4.309 2.899 18.094 1.00 82.25 88 PHE A CA 1
ATOM 696 C C . PHE A 1 88 ? -5.798 3.050 17.780 1.00 82.25 88 PHE A C 1
ATOM 698 O O . PHE A 1 88 ? -6.475 2.059 17.500 1.00 82.25 88 PHE A O 1
ATOM 705 N N . ASP A 1 89 ? -6.315 4.274 17.849 1.00 84.50 89 ASP A N 1
ATOM 706 C CA . ASP A 1 89 ? -7.677 4.551 17.398 1.00 84.50 89 ASP A CA 1
ATOM 707 C C . ASP A 1 89 ? -7.712 4.470 15.860 1.00 84.50 89 ASP A C 1
ATOM 709 O O . ASP A 1 89 ? -7.008 5.245 15.211 1.00 84.50 89 ASP A O 1
ATOM 713 N N . PRO A 1 90 ? -8.511 3.578 15.239 1.00 84.31 90 PRO A N 1
ATOM 714 C CA . PRO A 1 90 ? -8.640 3.505 13.783 1.00 84.31 90 PRO A CA 1
ATOM 715 C C . PRO A 1 90 ? -8.958 4.846 13.107 1.00 84.31 90 PRO A C 1
ATOM 717 O O . PRO A 1 90 ? -8.613 5.030 11.941 1.00 84.31 90 PRO A O 1
ATOM 720 N N . GLY A 1 91 ? -9.593 5.781 13.822 1.00 84.94 91 GLY A N 1
ATOM 721 C CA . GLY A 1 91 ? -9.860 7.139 13.349 1.00 84.94 91 GLY A CA 1
ATOM 722 C C . GLY A 1 91 ? -8.619 8.028 13.210 1.00 84.94 91 GLY A C 1
ATOM 723 O O . GLY A 1 91 ? -8.683 9.047 12.530 1.00 84.94 91 GLY A O 1
ATOM 724 N N . GLU A 1 92 ? -7.486 7.655 13.807 1.00 86.75 92 GLU A N 1
ATOM 725 C CA . GLU A 1 92 ? -6.202 8.352 13.644 1.00 86.75 92 GLU A CA 1
ATOM 726 C C . GLU A 1 92 ? -5.461 7.939 12.364 1.00 86.75 92 GLU A C 1
ATOM 728 O O . GLU A 1 92 ? -4.434 8.537 12.026 1.00 86.75 92 GLU A O 1
ATOM 733 N N . TRP A 1 93 ? -5.955 6.924 11.643 1.00 91.31 93 TRP A N 1
ATOM 734 C CA . TRP A 1 93 ? -5.351 6.482 10.391 1.00 91.31 93 TRP A CA 1
ATOM 735 C C . TRP A 1 93 ? -5.287 7.632 9.382 1.00 91.31 93 TRP A C 1
ATOM 737 O O . TRP A 1 93 ? -6.200 8.446 9.263 1.00 91.31 93 TRP A O 1
ATOM 747 N N . PHE A 1 94 ? -4.177 7.724 8.659 1.00 91.50 94 PHE A N 1
ATOM 748 C CA . PHE A 1 94 ? -3.930 8.848 7.761 1.00 91.50 94 PHE A CA 1
ATOM 749 C C . PHE A 1 94 ? -4.927 8.884 6.592 1.00 91.50 94 PHE A C 1
ATOM 751 O O . PHE A 1 94 ? -5.314 7.851 6.051 1.00 91.50 94 PHE A O 1
ATOM 758 N N . ASP A 1 95 ? -5.267 10.094 6.136 1.00 94.25 95 ASP A N 1
ATOM 759 C CA . ASP A 1 95 ? -6.209 10.275 5.024 1.00 94.25 95 ASP A CA 1
ATOM 760 C C . ASP A 1 95 ? -5.656 9.817 3.668 1.00 94.25 95 ASP A C 1
ATOM 762 O O . ASP A 1 95 ? -6.386 9.268 2.838 1.00 94.25 95 ASP A O 1
ATOM 766 N N . ASP A 1 96 ? -4.365 10.074 3.443 1.00 95.50 96 ASP A N 1
ATOM 767 C CA . ASP A 1 96 ? -3.620 9.706 2.238 1.00 95.50 96 ASP A CA 1
ATOM 768 C C . ASP A 1 96 ? -2.355 8.947 2.646 1.00 95.50 96 ASP A C 1
ATOM 770 O O . ASP A 1 96 ? -1.477 9.477 3.343 1.00 95.50 96 ASP A O 1
ATOM 774 N N . ALA A 1 97 ? -2.286 7.695 2.202 1.00 94.25 97 ALA A N 1
ATOM 775 C CA . ALA A 1 97 ? -1.193 6.778 2.468 1.00 94.25 97 ALA A CA 1
ATOM 776 C C . ALA A 1 97 ? 0.098 7.132 1.728 1.00 94.25 97 ALA A C 1
ATOM 778 O O . ALA A 1 97 ? 1.187 6.814 2.206 1.00 94.25 97 ALA A O 1
ATOM 779 N N . VAL A 1 98 ? 0.005 7.797 0.575 1.00 94.44 98 VAL A N 1
ATOM 780 C CA . VAL A 1 98 ? 1.167 8.138 -0.245 1.00 94.44 98 VAL A CA 1
ATOM 781 C C . VAL A 1 98 ? 1.797 9.417 0.292 1.00 94.44 98 VAL A C 1
ATOM 783 O O . VAL A 1 98 ? 1.159 10.467 0.401 1.00 94.44 98 VAL A O 1
ATOM 786 N N . VAL A 1 99 ? 3.090 9.365 0.618 1.00 92.81 99 VAL A N 1
ATOM 787 C CA . VAL A 1 99 ? 3.790 10.560 1.109 1.00 92.81 99 VAL A CA 1
ATOM 788 C C . VAL A 1 99 ? 3.959 11.594 -0.016 1.00 92.81 99 VAL A C 1
ATOM 790 O O . VAL A 1 99 ? 4.226 11.216 -1.160 1.00 92.81 99 VAL A O 1
ATOM 793 N N . PRO A 1 100 ? 3.864 12.911 0.266 1.00 93.19 100 PRO A N 1
ATOM 794 C CA . PRO A 1 100 ? 3.938 13.947 -0.771 1.00 93.19 100 PRO A CA 1
ATOM 795 C C . PRO A 1 100 ? 5.193 13.870 -1.651 1.00 93.19 100 PRO A C 1
ATOM 797 O O . PRO A 1 100 ? 5.106 14.010 -2.870 1.00 93.19 100 PRO A O 1
ATOM 800 N N . SER A 1 101 ? 6.349 13.584 -1.048 1.00 91.38 101 SER A N 1
ATOM 801 C CA . SER A 1 101 ? 7.630 13.432 -1.750 1.00 91.38 101 SER A CA 1
ATOM 802 C C . SER A 1 101 ? 7.664 12.236 -2.708 1.00 91.38 101 SER A C 1
ATOM 804 O O . SER A 1 101 ? 8.412 12.262 -3.683 1.00 91.38 101 SER A O 1
ATOM 806 N N . ALA A 1 102 ? 6.836 11.214 -2.480 1.00 91.56 102 ALA A N 1
ATOM 807 C CA . ALA A 1 102 ? 6.778 10.011 -3.302 1.00 91.56 102 ALA A CA 1
ATOM 808 C C . ALA A 1 102 ? 5.781 10.103 -4.459 1.00 91.56 102 ALA A C 1
ATOM 810 O O . ALA A 1 102 ? 5.815 9.257 -5.349 1.00 91.56 102 ALA A O 1
ATOM 811 N N . ARG A 1 103 ? 4.907 11.120 -4.502 1.00 93.94 103 ARG A N 1
ATOM 812 C CA . ARG A 1 103 ? 3.830 11.194 -5.509 1.00 93.94 103 ARG A CA 1
ATOM 813 C C . ARG A 1 103 ? 4.344 11.150 -6.944 1.00 93.94 103 ARG A C 1
ATOM 815 O O . ARG A 1 103 ? 3.741 10.486 -7.779 1.00 93.94 103 ARG A O 1
ATOM 822 N N . ARG A 1 104 ? 5.469 11.815 -7.233 1.00 93.31 104 ARG A N 1
ATOM 823 C CA . ARG A 1 104 ? 6.097 11.781 -8.567 1.00 93.31 104 ARG A CA 1
ATOM 824 C C . A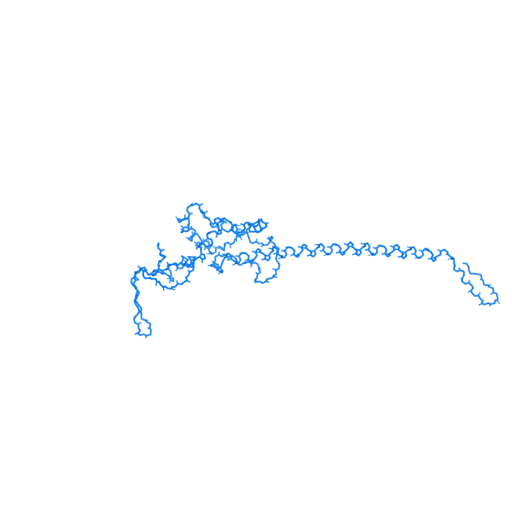RG A 1 104 ? 6.537 10.363 -8.943 1.00 93.31 104 ARG A C 1
ATOM 826 O O . ARG A 1 104 ? 6.269 9.908 -10.051 1.00 93.31 104 ARG A O 1
ATOM 833 N N . ASN A 1 105 ? 7.195 9.679 -8.014 1.00 92.44 105 ASN A N 1
ATOM 834 C CA . ASN A 1 105 ? 7.689 8.316 -8.194 1.00 92.44 105 ASN A CA 1
ATOM 835 C C . ASN A 1 105 ? 6.529 7.326 -8.356 1.00 92.44 105 ASN A C 1
ATOM 837 O O . ASN A 1 105 ? 6.525 6.518 -9.284 1.00 92.44 105 ASN A O 1
ATOM 841 N N . MET A 1 106 ? 5.492 7.479 -7.533 1.00 93.31 106 MET A N 1
ATOM 842 C CA . MET A 1 106 ? 4.252 6.715 -7.623 1.00 93.31 106 MET A CA 1
ATOM 843 C C . MET A 1 106 ? 3.557 6.922 -8.972 1.00 93.31 106 MET A C 1
ATOM 845 O O . MET A 1 106 ? 3.199 5.954 -9.635 1.00 93.31 106 MET A O 1
ATOM 849 N N . ALA A 1 107 ? 3.426 8.170 -9.431 1.00 95.19 107 ALA A N 1
ATOM 850 C CA . ALA A 1 107 ? 2.816 8.484 -10.722 1.00 95.19 107 ALA A CA 1
ATOM 851 C C . ALA A 1 107 ? 3.560 7.819 -11.891 1.00 95.19 107 ALA A C 1
ATOM 853 O O . ALA A 1 107 ? 2.929 7.319 -12.822 1.00 95.19 107 ALA A O 1
ATOM 854 N N . MET A 1 108 ? 4.894 7.774 -11.835 1.00 93.06 108 MET A N 1
ATOM 855 C CA . MET A 1 108 ? 5.704 7.084 -12.838 1.00 93.06 108 MET A CA 1
ATOM 856 C C . MET A 1 108 ? 5.462 5.569 -12.827 1.00 93.06 108 MET A C 1
ATOM 858 O O . MET A 1 108 ? 5.250 4.988 -13.893 1.00 93.06 108 MET A O 1
ATOM 862 N N . ALA A 1 109 ? 5.455 4.938 -11.649 1.00 93.19 109 ALA A N 1
ATOM 863 C CA . ALA A 1 109 ? 5.166 3.511 -11.516 1.00 93.19 109 ALA A CA 1
ATOM 864 C C . ALA A 1 109 ? 3.758 3.171 -12.032 1.00 93.19 109 ALA A C 1
ATOM 866 O O . ALA A 1 109 ? 3.597 2.267 -12.853 1.00 93.19 109 ALA A O 1
ATOM 867 N N . ILE A 1 110 ? 2.760 3.970 -11.653 1.00 95.88 110 ILE A N 1
ATOM 868 C CA . ILE A 1 110 ? 1.376 3.853 -12.123 1.00 95.88 110 ILE A CA 1
ATOM 869 C C . ILE A 1 110 ? 1.283 4.004 -13.645 1.00 95.88 110 ILE A C 1
ATOM 871 O O . ILE A 1 110 ? 0.569 3.247 -14.297 1.00 95.88 110 ILE A O 1
ATOM 875 N N . ALA A 1 111 ? 2.015 4.943 -14.249 1.00 95.31 111 ALA A N 1
ATOM 876 C CA . ALA A 1 111 ? 2.011 5.122 -15.701 1.00 95.31 111 ALA A CA 1
ATOM 877 C C . ALA A 1 111 ? 2.584 3.907 -16.456 1.00 95.31 111 ALA A C 1
ATOM 879 O O . ALA A 1 111 ? 2.198 3.643 -17.596 1.00 95.31 111 ALA A O 1
ATOM 880 N N . VAL A 1 112 ? 3.517 3.166 -15.854 1.00 93.88 112 VAL A N 1
ATOM 881 C CA . VAL A 1 112 ? 4.013 1.897 -16.408 1.00 93.88 112 VAL A CA 1
ATOM 882 C C . VAL A 1 112 ? 2.982 0.789 -16.197 1.00 93.88 112 VAL A C 1
ATOM 884 O O . VAL A 1 112 ? 2.587 0.155 -17.172 1.00 93.88 112 VAL A O 1
ATOM 887 N N . TYR A 1 113 ? 2.485 0.615 -14.972 1.00 95.06 113 TYR A N 1
ATOM 888 C CA . TYR A 1 113 ? 1.493 -0.407 -14.634 1.00 95.06 113 TYR A CA 1
ATOM 889 C C . TYR A 1 113 ? 0.209 -0.292 -15.470 1.00 95.06 113 TYR A C 1
ATOM 891 O O . TYR A 1 113 ? -0.220 -1.259 -16.094 1.00 95.06 113 TYR A O 1
ATOM 899 N N . ASN A 1 114 ? -0.360 0.911 -15.581 1.00 96.88 114 ASN A N 1
ATOM 900 C CA . ASN A 1 114 ? -1.596 1.159 -16.328 1.00 96.88 114 ASN A CA 1
ATOM 901 C C . ASN A 1 114 ? -1.459 0.898 -17.838 1.00 96.88 114 ASN A C 1
ATOM 903 O O . ASN A 1 114 ? -2.472 0.726 -18.514 1.00 96.88 114 ASN A O 1
ATOM 907 N N . ARG A 1 115 ? -0.235 0.907 -18.390 1.00 94.50 115 ARG A N 1
ATOM 908 C CA . ARG A 1 115 ? -0.000 0.557 -19.802 1.00 94.50 115 ARG A CA 1
ATOM 909 C C . ARG A 1 115 ? -0.121 -0.943 -20.041 1.00 94.50 115 ARG A C 1
ATOM 911 O O . ARG A 1 115 ? -0.655 -1.331 -21.073 1.00 94.50 115 ARG A O 1
ATOM 918 N N . SER A 1 116 ? 0.350 -1.764 -19.104 1.00 91.25 116 SER A N 1
ATOM 919 C CA . SER A 1 116 ? 0.233 -3.224 -19.175 1.00 91.25 116 SER A CA 1
ATOM 920 C C . SER A 1 116 ? -1.090 -3.755 -18.613 1.00 91.25 116 SER A C 1
ATOM 922 O O . SER A 1 116 ? -1.509 -4.842 -18.994 1.00 91.25 116 SER A O 1
ATOM 924 N N . HIS A 1 117 ? -1.782 -2.976 -17.775 1.00 93.88 117 HIS A N 1
ATOM 925 C CA . HIS A 1 117 ? -3.032 -3.365 -17.113 1.00 93.88 117 HIS A CA 1
ATOM 926 C C . HIS A 1 117 ? -4.158 -2.347 -17.386 1.00 93.88 117 HIS A C 1
ATOM 928 O O . HIS A 1 117 ? -4.629 -1.665 -16.473 1.00 93.88 117 HIS A O 1
ATOM 934 N N . PRO A 1 118 ? -4.622 -2.207 -18.643 1.00 91.12 118 PRO A N 1
ATOM 935 C CA . PRO A 1 118 ? -5.582 -1.167 -19.020 1.00 91.12 118 PRO A CA 1
ATOM 936 C C . PRO A 1 118 ? -6.965 -1.324 -18.368 1.00 91.12 118 PRO A C 1
ATOM 938 O O . PRO A 1 118 ? -7.686 -0.335 -18.252 1.00 91.12 118 PRO A O 1
ATOM 941 N N . SER A 1 119 ? -7.331 -2.534 -17.937 1.00 92.19 119 SER A N 1
ATOM 942 C CA . SER A 1 119 ? -8.598 -2.812 -17.244 1.00 92.19 119 SER A CA 1
ATOM 943 C C . SER A 1 119 ? -8.549 -2.523 -15.739 1.00 92.19 119 SER A C 1
ATOM 945 O O . SER A 1 119 ? -9.598 -2.400 -15.119 1.00 92.19 119 SER A O 1
ATOM 947 N N . ASP A 1 120 ? -7.350 -2.379 -15.165 1.00 92.81 120 ASP A N 1
ATOM 948 C CA . ASP A 1 120 ? -7.109 -2.241 -13.722 1.00 92.81 120 ASP A CA 1
ATOM 949 C C . ASP A 1 120 ? -6.407 -0.923 -13.400 1.00 92.81 120 ASP A C 1
ATOM 951 O O . ASP A 1 120 ? -5.485 -0.863 -12.589 1.00 92.81 120 ASP A O 1
ATOM 955 N N . ARG A 1 121 ? -6.803 0.152 -14.084 1.00 95.75 121 ARG A N 1
ATOM 956 C CA . ARG A 1 121 ? -6.114 1.434 -13.951 1.00 95.75 121 ARG A CA 1
ATOM 957 C C . ARG A 1 121 ? -6.257 1.995 -12.547 1.00 95.75 121 ARG A C 1
ATOM 959 O O . ARG A 1 121 ? -7.362 2.112 -12.030 1.00 95.75 121 ARG A O 1
ATOM 966 N N . VAL A 1 122 ? -5.137 2.456 -12.012 1.00 97.56 122 VAL A N 1
ATOM 967 C CA . VAL A 1 122 ? -5.064 3.139 -10.718 1.00 97.56 122 VAL A CA 1
ATOM 968 C C . VAL A 1 122 ? -4.586 4.579 -10.884 1.00 97.56 122 VAL A C 1
ATOM 970 O O . VAL A 1 122 ? -4.016 4.955 -11.916 1.00 97.56 122 VAL A O 1
ATOM 973 N N . THR A 1 123 ? -4.810 5.396 -9.859 1.00 97.88 123 THR A N 1
ATOM 974 C CA . THR A 1 123 ? -4.291 6.767 -9.745 1.00 97.88 123 THR A CA 1
ATOM 975 C C . THR A 1 123 ? -3.542 6.930 -8.429 1.00 97.88 123 THR A C 1
ATOM 977 O O . THR A 1 123 ? -3.730 6.142 -7.503 1.00 97.88 123 THR A O 1
ATOM 980 N N . VAL A 1 124 ? -2.685 7.950 -8.328 1.00 97.19 124 VAL A N 1
ATOM 981 C CA . VAL A 1 124 ? -1.958 8.220 -7.076 1.00 97.19 124 VAL A CA 1
ATOM 982 C C . VAL A 1 124 ? -2.950 8.523 -5.954 1.00 97.19 124 VAL A C 1
ATOM 984 O O . VAL A 1 124 ? -2.788 8.039 -4.841 1.00 97.19 124 VAL A O 1
ATOM 987 N N . GLU A 1 125 ? -3.999 9.286 -6.256 1.00 97.56 125 GLU A N 1
ATOM 988 C CA . GLU A 1 125 ? -5.070 9.633 -5.326 1.00 97.56 125 GLU A CA 1
ATOM 989 C C . GLU A 1 125 ? -5.888 8.407 -4.906 1.00 97.56 125 GLU A C 1
ATOM 991 O O . GLU A 1 125 ? -6.229 8.294 -3.734 1.00 97.56 125 GLU A O 1
ATOM 996 N N . GLY A 1 126 ? -6.187 7.495 -5.839 1.00 97.25 126 GLY A N 1
ATOM 997 C CA . GLY A 1 126 ? -6.922 6.259 -5.559 1.00 97.25 126 GLY A CA 1
ATOM 998 C C . GLY A 1 126 ? -6.127 5.327 -4.652 1.00 97.25 126 GLY A C 1
ATOM 999 O O . GLY A 1 126 ? -6.626 4.907 -3.615 1.00 97.25 126 GLY A O 1
ATOM 1000 N N . VAL A 1 127 ? -4.848 5.109 -4.969 1.00 96.69 127 VAL A N 1
ATOM 1001 C CA . VAL A 1 127 ? -3.930 4.341 -4.114 1.00 96.69 127 VAL A CA 1
ATOM 1002 C C . VAL A 1 127 ? -3.799 4.994 -2.734 1.00 96.69 127 VAL A C 1
ATOM 1004 O O . VAL A 1 127 ? -3.918 4.325 -1.711 1.00 96.69 127 VAL A O 1
ATOM 1007 N N . GLY A 1 128 ? -3.602 6.312 -2.687 1.00 96.56 128 GLY A N 1
ATOM 1008 C CA . GLY A 1 128 ? -3.505 7.063 -1.43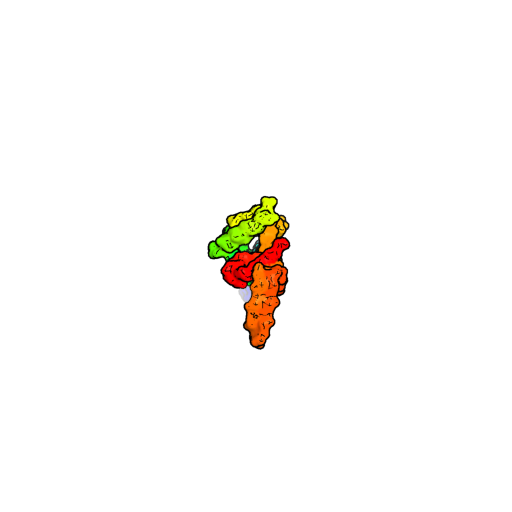7 1.00 96.56 128 GLY A CA 1
ATOM 1009 C C . GLY A 1 128 ? -4.749 6.956 -0.560 1.00 96.56 128 GLY A C 1
ATOM 1010 O O . GLY A 1 128 ? -4.634 6.775 0.650 1.00 96.56 128 GLY A O 1
ATOM 1011 N N . ALA A 1 129 ? -5.929 7.020 -1.171 1.00 96.94 129 ALA A N 1
ATOM 1012 C CA . ALA A 1 129 ? -7.213 6.891 -0.499 1.00 96.94 129 ALA A CA 1
ATOM 1013 C C . ALA A 1 129 ? -7.480 5.475 0.019 1.00 96.94 129 ALA A C 1
ATOM 1015 O O . ALA A 1 129 ? -7.835 5.319 1.188 1.00 96.94 129 ALA A O 1
ATOM 1016 N N . PHE A 1 130 ? -7.270 4.471 -0.838 1.00 96.94 130 PHE A N 1
ATOM 1017 C CA . PHE A 1 130 ? -7.539 3.061 -0.557 1.00 96.94 130 PHE A CA 1
ATOM 1018 C C . PHE A 1 130 ? -6.794 2.593 0.694 1.00 96.94 130 PHE A C 1
ATOM 1020 O O . PHE A 1 130 ? -7.377 2.017 1.610 1.00 96.94 130 PHE A O 1
ATOM 1027 N N . PHE A 1 131 ? -5.497 2.896 0.755 1.00 94.69 131 PHE A N 1
ATOM 1028 C CA . PHE A 1 131 ? -4.645 2.533 1.886 1.00 94.69 131 PHE A CA 1
ATOM 1029 C C . PHE A 1 131 ? -4.655 3.571 3.016 1.00 94.69 131 PHE A C 1
ATOM 1031 O O . PHE A 1 131 ? -4.072 3.327 4.071 1.00 94.69 131 PHE A O 1
ATOM 1038 N N . GLY A 1 132 ? -5.280 4.727 2.789 1.00 95.38 132 GLY A N 1
ATOM 1039 C CA . GLY A 1 132 ? -5.451 5.812 3.749 1.00 95.38 132 GLY A CA 1
ATOM 1040 C C . GLY A 1 132 ? -6.846 5.781 4.355 1.00 95.38 132 GLY A C 1
ATOM 1041 O O . GLY A 1 132 ? -7.232 4.790 4.972 1.00 95.38 132 GLY A O 1
ATOM 1042 N N . ARG A 1 133 ? -7.628 6.846 4.152 1.00 95.12 133 ARG A N 1
ATOM 1043 C CA . ARG A 1 133 ? -8.954 7.025 4.776 1.00 95.12 133 ARG A CA 1
ATOM 1044 C C . ARG A 1 133 ? -9.935 5.858 4.574 1.00 95.12 133 ARG A C 1
ATOM 1046 O O . ARG A 1 133 ? -10.859 5.701 5.365 1.00 95.12 133 ARG A O 1
ATOM 1053 N N . GLU A 1 134 ? -9.784 5.062 3.515 1.00 96.00 134 GLU A N 1
ATOM 1054 C CA . GLU A 1 134 ? -10.705 3.960 3.187 1.00 96.00 134 GLU A CA 1
ATOM 1055 C C . GLU A 1 134 ? -10.280 2.627 3.833 1.00 96.00 134 GLU A C 1
ATOM 1057 O O . GLU A 1 134 ? -11.091 1.701 3.934 1.00 96.00 134 GLU A O 1
ATOM 1062 N N . TRP A 1 135 ? -9.047 2.548 4.346 1.00 95.25 135 TRP A N 1
ATOM 1063 C CA . TRP A 1 135 ? -8.407 1.323 4.825 1.00 95.25 135 TRP A CA 1
ATOM 1064 C C . TRP A 1 135 ? -9.176 0.632 5.950 1.00 95.25 135 TRP A C 1
ATOM 1066 O O . TRP A 1 135 ? -9.474 -0.558 5.859 1.00 95.25 135 TRP A O 1
ATOM 1076 N N . ALA A 1 136 ? -9.579 1.385 6.978 1.00 94.50 136 ALA A N 1
ATOM 1077 C CA . ALA A 1 136 ? -10.381 0.847 8.079 1.00 94.50 136 ALA A CA 1
ATOM 1078 C C . ALA A 1 136 ? -11.686 0.215 7.566 1.00 94.50 136 ALA A C 1
ATOM 1080 O O . ALA A 1 136 ? -12.084 -0.865 7.998 1.00 94.50 136 ALA A O 1
ATOM 1081 N N . GLY A 1 137 ? -12.336 0.856 6.591 1.00 95.25 137 GLY A N 1
ATOM 1082 C CA . GLY A 1 137 ? -13.540 0.318 5.968 1.00 95.25 137 GLY A CA 1
ATOM 1083 C C . GLY A 1 137 ? -13.274 -0.992 5.228 1.00 95.25 137 GLY A C 1
ATOM 1084 O O . GLY A 1 137 ? -14.093 -1.907 5.304 1.00 95.25 137 GLY A O 1
ATOM 1085 N N . HIS A 1 138 ? -12.139 -1.088 4.539 1.00 96.31 138 HIS A N 1
ATOM 1086 C CA . HIS A 1 138 ? -11.749 -2.292 3.816 1.00 96.31 138 HIS A CA 1
ATOM 1087 C C . HIS A 1 138 ? -11.451 -3.476 4.740 1.00 96.31 138 HIS A C 1
ATOM 1089 O O . HIS A 1 138 ? -11.971 -4.575 4.533 1.00 96.31 138 HIS A O 1
ATOM 1095 N N . VAL A 1 139 ? -10.688 -3.239 5.809 1.00 94.75 139 VAL A N 1
ATOM 1096 C CA . VAL A 1 139 ? -10.378 -4.264 6.817 1.00 94.75 139 VAL A CA 1
ATOM 1097 C C . VAL A 1 139 ? -11.658 -4.715 7.525 1.00 94.75 139 VAL A C 1
ATOM 1099 O O . VAL A 1 139 ? -11.922 -5.909 7.621 1.00 94.75 139 VAL A O 1
ATOM 1102 N N . ALA A 1 140 ? -12.537 -3.782 7.911 1.00 94.38 140 ALA A N 1
ATOM 1103 C CA . ALA A 1 140 ? -13.809 -4.114 8.559 1.00 94.38 140 ALA A CA 1
ATOM 1104 C C . ALA A 1 140 ? -14.745 -4.970 7.684 1.00 94.38 140 ALA A C 1
ATOM 1106 O O . ALA A 1 140 ? -15.543 -5.748 8.209 1.00 94.38 140 ALA A O 1
ATOM 1107 N N . ARG A 1 141 ? -14.669 -4.833 6.353 1.00 96.12 141 ARG A N 1
ATOM 1108 C CA . ARG A 1 141 ? -15.440 -5.645 5.395 1.00 96.12 141 ARG A CA 1
ATOM 1109 C C . ARG A 1 141 ? -14.740 -6.941 4.980 1.00 96.12 141 ARG A C 1
ATOM 1111 O O . ARG A 1 141 ? -15.380 -7.776 4.340 1.00 96.12 141 ARG A O 1
ATOM 1118 N N . GLY A 1 142 ? -13.460 -7.116 5.307 1.00 94.50 142 GLY A N 1
ATOM 1119 C CA . GLY A 1 142 ? -12.657 -8.250 4.844 1.00 94.50 142 GLY A CA 1
ATOM 1120 C C . GLY A 1 142 ? -12.341 -8.209 3.342 1.00 94.50 142 GLY A C 1
ATOM 1121 O O . GLY A 1 142 ? -12.172 -9.259 2.715 1.00 94.50 142 GLY A O 1
ATOM 1122 N N . ASP A 1 143 ? -12.329 -7.020 2.728 1.00 94.94 143 ASP A N 1
ATOM 1123 C CA . ASP A 1 143 ? -12.035 -6.823 1.303 1.00 94.94 143 ASP A CA 1
ATOM 1124 C C . ASP A 1 143 ? -10.705 -6.086 1.044 1.00 94.94 143 ASP A C 1
ATOM 1126 O O . ASP A 1 143 ? -10.389 -5.778 -0.103 1.00 94.94 143 ASP A O 1
ATOM 1130 N N . GLN A 1 144 ? -9.869 -5.912 2.072 1.00 93.69 144 GLN A N 1
ATOM 1131 C CA . GLN A 1 144 ? -8.593 -5.184 2.046 1.00 93.69 144 GLN A CA 1
ATOM 1132 C C . GLN A 1 144 ? -7.526 -5.736 1.089 1.00 93.69 144 GLN A C 1
ATOM 1134 O O . GLN A 1 144 ? -6.564 -5.046 0.765 1.00 93.69 144 GLN A O 1
ATOM 1139 N N . ARG A 1 145 ? -7.700 -6.969 0.598 1.00 93.06 145 ARG A N 1
ATOM 1140 C CA . ARG A 1 145 ? -6.839 -7.597 -0.424 1.00 93.06 145 ARG A CA 1
ATOM 1141 C C . ARG A 1 145 ? -7.449 -7.590 -1.827 1.00 93.06 145 ARG A C 1
ATOM 1143 O O . ARG A 1 145 ? -6.995 -8.317 -2.707 1.00 93.06 145 ARG A O 1
ATOM 1150 N N . ARG A 1 146 ? -8.522 -6.830 -2.043 1.00 93.62 146 ARG A N 1
ATOM 1151 C CA . ARG A 1 146 ? -9.234 -6.766 -3.321 1.00 93.62 146 ARG A CA 1
ATOM 1152 C C . ARG A 1 146 ? -9.129 -5.370 -3.906 1.00 93.62 146 ARG A C 1
ATOM 1154 O O . ARG A 1 146 ? -9.162 -4.384 -3.189 1.00 93.62 146 ARG A O 1
ATOM 1161 N N . GLY A 1 147 ? -9.083 -5.312 -5.230 1.00 94.44 147 GLY A N 1
ATOM 1162 C CA . GLY A 1 147 ? -9.091 -4.055 -5.971 1.00 94.44 147 GLY A CA 1
ATOM 1163 C C . GLY A 1 147 ? -7.841 -3.856 -6.826 1.00 94.44 147 GLY A C 1
ATOM 1164 O O . GLY A 1 147 ? -6.857 -4.589 -6.678 1.00 94.44 147 GLY A O 1
ATOM 1165 N N . PRO A 1 148 ? -7.907 -2.921 -7.782 1.00 96.56 148 PRO A N 1
ATOM 1166 C CA . PRO A 1 148 ? -6.787 -2.610 -8.660 1.00 96.56 148 PRO A CA 1
ATOM 1167 C C . PRO A 1 148 ? -5.597 -1.995 -7.903 1.00 96.56 148 PRO A C 1
ATOM 1169 O O . PRO A 1 148 ? -4.459 -2.235 -8.293 1.00 96.56 148 PRO A O 1
ATOM 1172 N N . GLU A 1 149 ? -5.820 -1.287 -6.794 1.00 96.25 149 GLU A N 1
ATOM 1173 C CA . GLU A 1 149 ? -4.774 -0.679 -5.960 1.00 96.25 149 GLU A CA 1
ATOM 1174 C C . GLU A 1 149 ? -3.892 -1.736 -5.283 1.00 96.25 149 GLU A C 1
ATOM 1176 O O . GLU A 1 149 ? -2.670 -1.589 -5.241 1.00 96.25 149 GLU A O 1
ATOM 1181 N N . VAL A 1 150 ? -4.497 -2.836 -4.821 1.00 95.50 150 VAL A N 1
ATOM 1182 C CA . VAL A 1 150 ? -3.770 -3.989 -4.267 1.00 95.50 150 VAL A CA 1
ATOM 1183 C C . VAL A 1 150 ? -2.965 -4.690 -5.359 1.00 95.50 150 VAL A C 1
ATOM 1185 O O . VAL A 1 150 ? -1.776 -4.928 -5.174 1.00 95.50 150 VAL A O 1
ATOM 1188 N N . ARG A 1 151 ? -3.567 -4.941 -6.533 1.00 95.56 151 ARG A N 1
ATOM 1189 C CA . ARG A 1 151 ? -2.859 -5.550 -7.677 1.00 95.56 151 ARG A CA 1
ATOM 1190 C C . ARG A 1 151 ? -1.675 -4.704 -8.144 1.00 95.56 151 ARG A C 1
ATOM 1192 O O . ARG A 1 151 ? -0.625 -5.242 -8.481 1.00 95.56 151 ARG A O 1
ATOM 1199 N N . PHE A 1 152 ? -1.824 -3.383 -8.124 1.00 95.44 152 PHE A N 1
ATOM 1200 C CA . PHE A 1 152 ? -0.735 -2.456 -8.405 1.00 95.44 152 PHE A CA 1
ATOM 1201 C C . PHE A 1 152 ? 0.416 -2.584 -7.393 1.00 95.44 152 PHE A C 1
ATOM 1203 O O . PHE A 1 152 ? 1.582 -2.571 -7.793 1.00 95.44 152 PHE A O 1
ATOM 1210 N N . LEU A 1 153 ? 0.117 -2.729 -6.100 1.00 93.75 153 LEU A N 1
ATOM 1211 C CA . LEU A 1 153 ? 1.128 -2.946 -5.061 1.00 93.75 153 LEU A CA 1
ATOM 1212 C C . LEU A 1 153 ? 1.823 -4.299 -5.188 1.00 93.75 153 LEU A C 1
ATOM 1214 O O . LEU A 1 153 ? 3.049 -4.348 -5.116 1.00 93.75 153 LEU A O 1
ATOM 1218 N N . ASP A 1 154 ? 1.073 -5.369 -5.445 1.00 93.25 154 ASP A N 1
ATOM 1219 C CA . ASP A 1 154 ? 1.645 -6.689 -5.720 1.00 93.25 154 ASP A CA 1
ATOM 1220 C C . ASP A 1 154 ? 2.606 -6.617 -6.914 1.00 93.25 154 ASP A C 1
ATOM 1222 O O . ASP A 1 154 ? 3.763 -7.026 -6.812 1.00 93.25 154 ASP A O 1
ATOM 1226 N N . TRP A 1 155 ? 2.183 -5.967 -8.002 1.00 93.50 155 TRP A N 1
ATOM 1227 C CA . TRP A 1 155 ? 3.024 -5.737 -9.174 1.00 93.50 155 TRP A CA 1
ATOM 1228 C C . TRP A 1 155 ? 4.280 -4.915 -8.855 1.00 93.50 155 TRP A C 1
ATOM 1230 O O . TRP A 1 155 ? 5.346 -5.193 -9.407 1.00 93.50 155 TRP A O 1
ATOM 1240 N N . CYS A 1 156 ? 4.176 -3.910 -7.979 1.00 92.38 156 CYS A N 1
ATOM 1241 C CA . CYS A 1 156 ? 5.318 -3.121 -7.516 1.00 92.38 156 CYS A CA 1
ATOM 1242 C C . CYS A 1 156 ? 6.317 -3.961 -6.711 1.00 92.38 156 CYS A C 1
ATOM 1244 O O . CYS A 1 156 ? 7.523 -3.758 -6.859 1.00 92.38 156 CYS A O 1
ATOM 1246 N N . ASN A 1 157 ? 5.815 -4.879 -5.879 1.00 90.81 157 ASN A N 1
ATOM 1247 C CA . ASN A 1 157 ? 6.596 -5.756 -5.005 1.00 90.81 157 ASN A CA 1
ATOM 1248 C C . ASN A 1 157 ? 7.273 -6.910 -5.758 1.00 90.81 157 ASN A C 1
ATOM 1250 O O . ASN A 1 157 ? 8.264 -7.463 -5.273 1.00 90.81 157 ASN A O 1
ATOM 1254 N N . GLU A 1 158 ? 6.756 -7.288 -6.928 1.00 91.19 158 GLU A N 1
ATOM 1255 C CA . GLU A 1 158 ? 7.376 -8.301 -7.778 1.00 91.19 158 GLU A CA 1
ATOM 1256 C C . GLU A 1 158 ? 8.811 -7.920 -8.159 1.00 91.19 158 GLU A C 1
ATOM 1258 O O . GLU A 1 158 ? 9.163 -6.748 -8.327 1.00 91.19 158 GLU A O 1
ATOM 1263 N N . LYS A 1 159 ? 9.655 -8.942 -8.324 1.00 90.38 159 LYS A N 1
ATOM 1264 C CA . LYS A 1 159 ? 11.030 -8.748 -8.777 1.00 90.38 159 LYS A CA 1
ATOM 1265 C C . LYS A 1 159 ? 11.040 -8.220 -10.210 1.00 90.38 159 LYS A C 1
ATOM 1267 O O . LYS A 1 159 ? 10.323 -8.716 -11.078 1.00 90.38 159 LYS A O 1
ATOM 1272 N N . ALA A 1 160 ? 11.879 -7.225 -10.456 1.00 89.56 160 ALA A N 1
ATOM 1273 C CA . ALA A 1 160 ? 12.192 -6.761 -11.790 1.00 89.56 160 ALA A CA 1
ATOM 1274 C C . ALA A 1 160 ? 13.184 -7.735 -12.437 1.00 89.56 160 ALA A C 1
ATOM 1276 O O . ALA A 1 160 ? 14.303 -7.904 -11.952 1.00 89.56 160 ALA A O 1
ATOM 1277 N N . ASP A 1 161 ? 12.788 -8.353 -13.546 1.00 90.25 161 ASP A N 1
ATOM 1278 C CA . ASP A 1 161 ? 13.704 -9.135 -14.373 1.00 90.25 161 ASP A CA 1
ATOM 1279 C C . ASP A 1 161 ? 14.581 -8.175 -15.178 1.00 90.25 161 ASP A C 1
ATOM 1281 O O . ASP A 1 161 ? 14.153 -7.640 -16.200 1.00 90.25 161 ASP A O 1
ATOM 1285 N N . LEU A 1 162 ? 15.795 -7.907 -14.695 1.00 91.69 162 LEU A N 1
ATOM 1286 C CA . LEU A 1 162 ? 16.681 -6.898 -15.273 1.00 91.69 162 LEU A CA 1
ATOM 1287 C C . LEU A 1 162 ? 17.739 -7.506 -16.190 1.00 91.69 162 LEU A C 1
ATOM 1289 O O . LEU A 1 162 ? 18.460 -8.433 -15.814 1.00 91.69 162 LEU A O 1
ATOM 1293 N N . VAL A 1 163 ? 17.887 -6.915 -17.372 1.00 92.44 163 VAL A N 1
ATOM 1294 C CA . VAL A 1 163 ? 18.918 -7.264 -18.352 1.00 92.44 163 VAL A CA 1
ATOM 1295 C C . VAL A 1 163 ? 19.761 -6.051 -18.716 1.00 92.44 163 VAL A C 1
ATOM 1297 O O . VAL A 1 163 ? 19.272 -4.919 -18.688 1.00 92.44 163 VAL A O 1
ATOM 1300 N N . TYR A 1 164 ? 21.012 -6.282 -19.106 1.00 91.00 164 TYR A N 1
ATOM 1301 C CA . TYR A 1 164 ? 21.892 -5.210 -19.563 1.00 91.00 164 TYR A CA 1
ATOM 1302 C C . TYR A 1 164 ? 21.370 -4.568 -20.852 1.00 91.00 164 TYR A C 1
ATOM 1304 O O . TYR A 1 164 ? 20.999 -5.245 -21.818 1.00 91.00 164 TYR A O 1
ATOM 1312 N N . LEU A 1 165 ? 21.318 -3.237 -20.854 1.00 91.19 165 LEU A N 1
ATOM 1313 C CA . LEU A 1 165 ? 20.859 -2.429 -21.979 1.00 91.19 165 LEU A CA 1
ATOM 1314 C C . LEU A 1 165 ? 21.878 -2.436 -23.125 1.00 91.19 165 LEU A C 1
ATOM 1316 O O . LEU A 1 165 ? 21.478 -2.506 -24.289 1.00 91.19 165 LEU A O 1
ATOM 1320 N N . ASN A 1 166 ? 23.164 -2.401 -22.776 1.00 89.88 166 ASN A N 1
ATOM 1321 C CA . ASN A 1 166 ? 24.317 -2.384 -23.672 1.00 89.88 166 ASN A CA 1
ATOM 1322 C C . ASN A 1 166 ? 25.341 -3.435 -23.228 1.00 89.88 166 ASN A C 1
ATOM 1324 O O . ASN A 1 166 ? 25.186 -4.040 -22.170 1.00 89.88 166 ASN A O 1
ATOM 1328 N N . ASP A 1 167 ? 26.373 -3.648 -24.040 1.00 91.44 167 ASP A N 1
ATOM 1329 C CA . ASP A 1 167 ? 27.548 -4.385 -23.584 1.00 91.44 167 ASP A CA 1
ATOM 1330 C C . ASP A 1 167 ? 28.272 -3.537 -22.527 1.00 91.44 167 ASP A C 1
ATOM 1332 O O . ASP A 1 167 ? 28.554 -2.360 -22.757 1.00 91.44 167 ASP A O 1
ATOM 1336 N N . GLU A 1 168 ? 28.546 -4.129 -21.370 1.00 88.38 168 GLU A N 1
ATOM 1337 C CA . GLU A 1 168 ? 29.195 -3.479 -20.234 1.00 88.38 168 GLU A CA 1
ATOM 1338 C C . GLU A 1 168 ? 30.505 -4.190 -19.920 1.00 88.38 168 GLU A C 1
ATOM 1340 O O . GLU A 1 168 ? 30.581 -5.419 -19.897 1.00 88.38 168 GLU A O 1
ATOM 1345 N N . GLU A 1 169 ? 31.538 -3.410 -19.639 1.00 90.38 169 GLU A N 1
ATOM 1346 C CA . GLU A 1 169 ? 32.846 -3.918 -19.262 1.00 90.38 16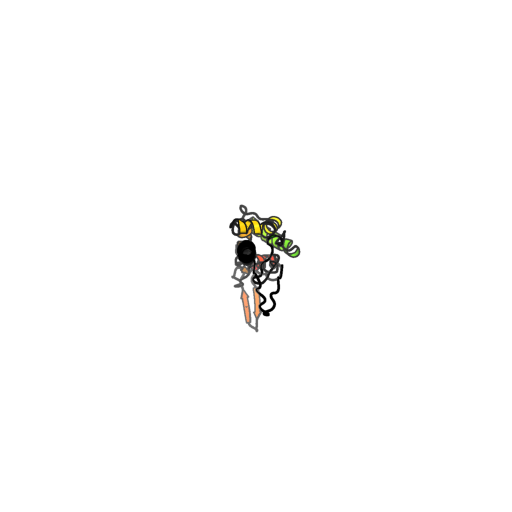9 GLU A CA 1
ATOM 1347 C C . GLU A 1 169 ? 33.343 -3.169 -18.033 1.00 90.38 169 GLU A C 1
ATOM 1349 O O . GLU A 1 169 ? 33.348 -1.938 -18.001 1.00 90.38 169 GLU A O 1
ATOM 1354 N N . TYR A 1 170 ? 33.781 -3.918 -17.028 1.00 86.56 170 TYR A N 1
ATOM 1355 C CA . TYR A 1 170 ? 34.340 -3.359 -15.808 1.00 86.56 170 TYR A CA 1
ATOM 1356 C C . TYR A 1 170 ? 35.511 -4.187 -15.303 1.00 86.56 170 TYR A C 1
ATOM 1358 O O . TYR A 1 170 ? 35.602 -5.393 -15.529 1.00 86.56 170 TYR A O 1
ATOM 1366 N N . GLU A 1 171 ? 36.417 -3.520 -14.601 1.00 88.62 171 GLU A N 1
ATOM 1367 C CA . GLU A 1 171 ? 37.569 -4.142 -13.966 1.00 88.62 171 GLU A CA 1
ATOM 1368 C C . GLU A 1 171 ? 37.360 -4.161 -12.450 1.00 88.62 171 GLU A C 1
ATOM 1370 O O . GLU A 1 171 ? 37.166 -3.117 -11.829 1.00 88.62 171 GLU A O 1
ATOM 1375 N N . ILE A 1 172 ? 37.375 -5.355 -11.857 1.00 84.56 172 ILE A N 1
ATOM 1376 C CA . ILE A 1 172 ? 37.287 -5.560 -10.407 1.00 84.56 172 ILE A CA 1
ATOM 1377 C C . ILE A 1 172 ? 38.480 -6.414 -9.989 1.00 84.56 172 ILE A C 1
ATOM 1379 O O . ILE A 1 172 ? 38.689 -7.497 -10.534 1.00 84.56 172 ILE A O 1
ATOM 1383 N N . ASP A 1 173 ? 39.284 -5.918 -9.046 1.00 88.12 173 ASP A N 1
ATOM 1384 C CA . ASP A 1 173 ? 40.482 -6.593 -8.524 1.00 88.12 173 ASP A CA 1
ATOM 1385 C C . ASP A 1 173 ? 41.443 -7.099 -9.624 1.00 88.12 173 ASP A C 1
ATOM 1387 O O . ASP A 1 173 ? 41.961 -8.218 -9.570 1.00 88.12 173 ASP A O 1
ATOM 1391 N N . GLY A 1 174 ? 41.656 -6.289 -10.670 1.00 88.56 174 GLY A N 1
ATOM 1392 C CA . GLY A 1 174 ? 42.521 -6.632 -11.808 1.00 88.56 174 GLY A CA 1
ATOM 1393 C C . GLY A 1 174 ? 41.933 -7.675 -12.766 1.00 88.56 174 GLY A C 1
ATOM 1394 O O . GLY A 1 174 ? 42.640 -8.183 -13.638 1.00 88.56 174 GLY A O 1
ATOM 1395 N N . ARG A 1 175 ? 40.651 -8.035 -12.611 1.00 88.50 175 ARG A N 1
ATOM 1396 C CA . ARG A 1 175 ? 39.921 -8.931 -13.515 1.00 88.50 175 ARG A CA 1
ATOM 1397 C C . ARG A 1 175 ? 38.885 -8.156 -14.311 1.00 88.50 175 ARG A C 1
ATOM 1399 O O . ARG A 1 175 ? 38.034 -7.473 -13.750 1.00 88.50 175 ARG A O 1
ATOM 1406 N N . LYS A 1 176 ? 38.922 -8.343 -15.626 1.00 90.56 176 LYS A N 1
ATOM 1407 C CA . LYS A 1 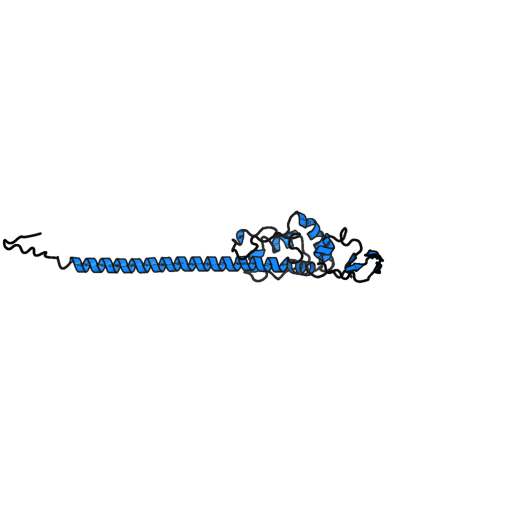176 ? 37.931 -7.817 -16.55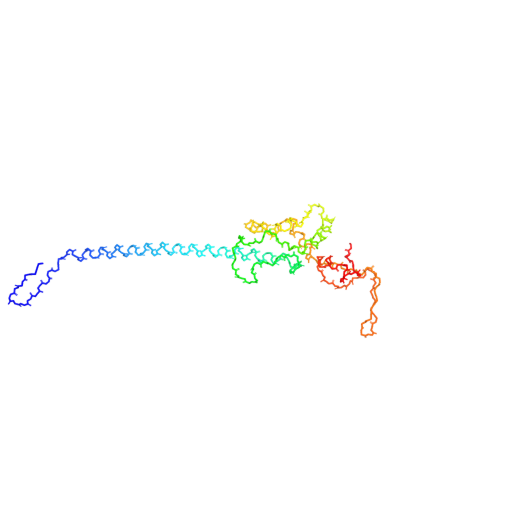9 1.00 90.56 176 LYS A CA 1
ATOM 1408 C C . LYS A 1 176 ? 36.679 -8.694 -16.546 1.00 90.56 176 LYS A C 1
ATOM 1410 O O . LYS A 1 176 ? 36.751 -9.891 -16.827 1.00 90.56 176 LYS A O 1
ATOM 1415 N N . ILE A 1 177 ? 35.544 -8.089 -16.235 1.00 88.56 177 ILE A N 1
ATOM 1416 C CA . ILE A 1 177 ? 34.214 -8.686 -16.295 1.00 88.56 177 ILE A CA 1
ATOM 1417 C C . ILE A 1 177 ? 33.479 -8.021 -17.454 1.00 88.56 177 ILE A C 1
ATOM 1419 O O . ILE A 1 177 ? 33.491 -6.799 -17.591 1.00 88.56 177 ILE A O 1
ATOM 1423 N N . VAL A 1 178 ? 32.876 -8.841 -18.309 1.00 90.50 178 VAL A N 1
ATOM 1424 C CA . VAL A 1 178 ? 32.147 -8.388 -19.493 1.00 90.50 178 VAL A CA 1
ATOM 1425 C C . VAL A 1 178 ? 30.744 -8.955 -19.420 1.00 90.50 178 VAL A C 1
ATOM 1427 O O . VAL A 1 178 ? 30.591 -10.174 -19.352 1.00 90.50 178 VAL A O 1
ATOM 1430 N N . HIS A 1 179 ? 29.748 -8.081 -19.484 1.00 90.81 179 HIS A N 1
ATOM 1431 C CA . HIS A 1 179 ? 28.356 -8.462 -19.658 1.00 90.81 179 HIS A CA 1
ATOM 1432 C C . HIS A 1 179 ? 27.867 -8.047 -21.024 1.00 90.81 179 HIS A C 1
ATOM 1434 O O . HIS A 1 179 ? 28.181 -6.967 -21.522 1.00 90.81 179 HIS A O 1
ATOM 1440 N N . LYS A 1 180 ? 27.079 -8.921 -21.633 1.00 92.00 180 LYS A N 1
ATOM 1441 C CA . LYS A 1 180 ? 26.509 -8.659 -22.946 1.00 92.00 180 LYS A CA 1
ATOM 1442 C C . LYS A 1 180 ? 25.142 -8.025 -22.816 1.00 92.00 180 LYS A C 1
ATOM 1444 O O . LYS A 1 180 ? 24.361 -8.344 -21.919 1.00 92.00 180 LYS A O 1
ATOM 1449 N N . ARG A 1 181 ? 24.794 -7.201 -23.794 1.00 92.12 181 ARG A N 1
ATOM 1450 C CA . ARG A 1 181 ? 23.431 -6.720 -23.970 1.00 92.12 181 ARG A CA 1
ATOM 1451 C C . ARG A 1 181 ? 22.442 -7.889 -23.944 1.00 92.12 181 ARG A C 1
ATOM 1453 O O . ARG A 1 181 ? 22.587 -8.867 -24.675 1.00 92.12 181 ARG A O 1
ATOM 1460 N N . GLY A 1 182 ? 21.394 -7.751 -23.137 1.00 90.12 182 GLY A N 1
ATOM 1461 C CA . GLY A 1 182 ? 20.356 -8.767 -22.961 1.00 90.12 182 GLY A CA 1
ATOM 1462 C C . GLY A 1 182 ? 20.714 -9.890 -21.983 1.00 90.12 182 GLY A C 1
ATOM 1463 O O . GLY A 1 182 ? 19.842 -10.696 -21.663 1.00 90.12 182 GLY A O 1
ATOM 1464 N N . GLU A 1 183 ? 21.947 -9.935 -21.476 1.00 92.56 183 GLU A N 1
ATOM 1465 C CA . GLU A 1 183 ? 22.325 -10.817 -20.376 1.00 92.56 183 GLU A CA 1
ATOM 1466 C C . GLU A 1 183 ? 21.595 -10.402 -19.095 1.00 92.56 183 GLU A C 1
ATOM 1468 O O . GLU A 1 183 ? 21.373 -9.214 -18.845 1.00 92.56 183 GLU A O 1
ATOM 1473 N N . ASN A 1 184 ? 21.193 -11.387 -18.290 1.00 89.81 184 ASN A N 1
ATOM 1474 C CA . ASN A 1 184 ? 20.560 -11.131 -17.004 1.00 89.81 184 ASN A CA 1
ATOM 1475 C C . ASN A 1 184 ? 21.588 -10.525 -16.045 1.00 89.81 184 ASN A C 1
ATOM 1477 O O . ASN A 1 184 ? 22.669 -11.077 -15.860 1.00 89.81 184 ASN A O 1
ATOM 1481 N N . SER A 1 185 ? 21.225 -9.412 -15.415 1.00 87.06 185 SER A N 1
ATOM 1482 C CA . SER A 1 185 ? 22.095 -8.722 -14.465 1.00 87.06 185 SER A CA 1
ATOM 1483 C C . SER A 1 185 ? 22.324 -9.487 -13.157 1.00 87.06 185 SER A C 1
ATOM 1485 O O . SER A 1 185 ? 23.244 -9.169 -12.413 1.00 87.06 185 SER A O 1
ATOM 1487 N N . GLY A 1 186 ? 21.474 -10.470 -12.837 1.00 83.62 186 GLY A N 1
ATOM 1488 C CA . GLY A 1 186 ? 21.515 -11.211 -11.572 1.00 83.62 186 GLY A CA 1
ATOM 1489 C C . GLY A 1 186 ? 21.071 -10.397 -10.350 1.00 83.62 186 GLY A C 1
ATOM 1490 O O . GLY A 1 186 ? 20.854 -10.970 -9.281 1.00 83.62 186 GLY A O 1
ATOM 1491 N N . PHE A 1 187 ? 20.887 -9.082 -10.489 1.00 83.75 187 PHE A N 1
ATOM 1492 C CA . PHE A 1 187 ? 20.333 -8.242 -9.441 1.00 83.75 187 PHE A CA 1
ATOM 1493 C C . PHE A 1 187 ? 18.848 -8.532 -9.199 1.00 83.75 187 PHE A C 1
ATOM 1495 O O . PHE A 1 187 ? 18.082 -8.796 -10.122 1.00 83.75 187 PHE A O 1
ATOM 1502 N N . SER A 1 188 ? 18.431 -8.442 -7.935 1.00 82.75 188 SER A N 1
ATOM 1503 C CA . SER A 1 188 ? 17.063 -8.731 -7.497 1.00 82.75 188 SER A CA 1
ATOM 1504 C C . SER A 1 188 ? 16.470 -7.504 -6.808 1.00 82.75 188 SER A C 1
ATOM 1506 O O . SER A 1 188 ? 16.501 -7.413 -5.582 1.00 82.75 188 SER A O 1
ATOM 1508 N N . PHE A 1 189 ? 15.912 -6.585 -7.596 1.00 87.25 189 PHE A N 1
ATOM 1509 C CA . PHE A 1 189 ? 15.198 -5.396 -7.113 1.00 87.25 189 PHE A CA 1
ATOM 1510 C C . PHE A 1 189 ? 13.694 -5.524 -7.356 1.00 87.25 189 PHE A C 1
ATOM 1512 O O . PHE A 1 189 ? 13.283 -6.270 -8.244 1.00 87.25 189 PHE A O 1
ATOM 1519 N N . SER A 1 190 ? 12.869 -4.807 -6.590 1.00 89.88 190 SER A N 1
ATOM 1520 C CA . SER A 1 190 ? 11.435 -4.706 -6.882 1.00 89.88 190 SER A CA 1
ATOM 1521 C C . SER A 1 190 ? 11.199 -3.872 -8.151 1.00 89.88 190 SER A C 1
ATOM 1523 O O . SER A 1 190 ? 12.043 -3.049 -8.531 1.00 89.88 190 SER A O 1
ATOM 1525 N N . ARG A 1 191 ? 10.056 -4.048 -8.828 1.00 91.31 191 ARG A N 1
ATOM 1526 C CA . ARG A 1 191 ? 9.698 -3.201 -9.983 1.00 91.31 191 ARG A CA 1
ATOM 1527 C C . ARG A 1 191 ? 9.622 -1.729 -9.603 1.00 91.31 191 ARG A C 1
ATOM 1529 O O . ARG A 1 191 ? 10.047 -0.881 -10.389 1.00 91.31 191 ARG A O 1
ATOM 1536 N N . TYR A 1 192 ? 9.117 -1.421 -8.410 1.00 90.62 192 TYR A N 1
ATOM 1537 C CA . TYR A 1 192 ? 9.069 -0.046 -7.924 1.00 90.62 192 TYR A CA 1
ATOM 1538 C C . TYR A 1 192 ? 10.475 0.538 -7.738 1.00 90.62 192 TYR A C 1
ATOM 1540 O O . TYR A 1 192 ? 10.768 1.593 -8.304 1.00 90.62 192 TYR A O 1
ATOM 1548 N N . ASP A 1 193 ? 11.365 -0.167 -7.034 1.00 89.00 193 ASP A N 1
ATOM 1549 C CA . ASP A 1 193 ? 12.739 0.297 -6.799 1.00 89.00 193 ASP A CA 1
ATOM 1550 C C . ASP A 1 193 ? 13.497 0.518 -8.104 1.00 89.00 193 ASP A C 1
ATOM 1552 O O . ASP A 1 193 ? 14.177 1.538 -8.256 1.00 89.00 193 ASP A O 1
ATOM 1556 N N . TYR A 1 194 ? 13.347 -0.406 -9.060 1.00 89.62 194 TYR A N 1
ATOM 1557 C CA . TYR A 1 194 ? 13.922 -0.244 -10.388 1.00 89.62 194 TYR A CA 1
ATOM 1558 C C . TYR A 1 194 ? 13.421 1.041 -11.045 1.00 89.62 194 TYR A C 1
ATOM 1560 O O . TYR A 1 194 ? 14.228 1.864 -11.464 1.00 89.62 194 TYR A O 1
ATOM 1568 N N . LEU A 1 195 ? 12.103 1.246 -11.116 1.00 90.12 195 LEU A N 1
ATOM 1569 C CA . LEU A 1 195 ? 11.528 2.387 -11.826 1.00 90.12 195 LEU A CA 1
ATOM 1570 C C . LEU A 1 195 ? 11.946 3.721 -11.221 1.00 90.12 195 LEU A C 1
ATOM 1572 O O . LEU A 1 195 ? 12.276 4.639 -11.968 1.00 90.12 195 LEU A O 1
ATOM 1576 N N . VAL A 1 196 ? 11.953 3.823 -9.894 1.00 88.19 196 VAL A N 1
ATOM 1577 C CA . VAL A 1 196 ? 12.307 5.058 -9.185 1.00 88.19 196 VAL A CA 1
ATOM 1578 C C . VAL A 1 196 ? 13.777 5.430 -9.364 1.00 88.19 196 VAL A C 1
ATOM 1580 O O . VAL A 1 196 ? 14.091 6.615 -9.435 1.00 88.19 196 VAL A O 1
ATOM 1583 N N . ASN A 1 197 ? 14.660 4.439 -9.496 1.00 86.88 197 ASN A N 1
ATOM 1584 C CA . ASN A 1 197 ? 16.105 4.654 -9.596 1.00 86.88 197 ASN A CA 1
ATOM 1585 C C . ASN A 1 197 ? 16.668 4.340 -10.994 1.00 86.88 197 ASN A C 1
ATOM 1587 O O . ASN A 1 197 ? 17.885 4.248 -11.166 1.00 86.88 197 ASN A O 1
ATOM 1591 N N . LYS A 1 198 ? 15.802 4.170 -12.005 1.00 83.50 198 LYS A N 1
ATOM 1592 C CA . LYS A 1 198 ? 16.205 3.698 -13.340 1.00 83.50 198 LYS A CA 1
ATOM 1593 C C . LYS A 1 198 ? 17.225 4.612 -14.017 1.00 83.50 198 LYS A C 1
ATOM 1595 O O . LYS A 1 198 ? 18.111 4.129 -14.705 1.00 83.50 198 LYS A O 1
ATOM 1600 N N . ASP A 1 199 ? 17.091 5.921 -13.809 1.00 83.25 199 ASP A N 1
ATOM 1601 C CA . ASP A 1 199 ? 17.913 6.938 -14.470 1.00 83.25 199 ASP A CA 1
ATOM 1602 C C . ASP A 1 199 ? 19.223 7.209 -13.705 1.00 83.25 199 ASP A C 1
ATOM 1604 O O . ASP A 1 199 ? 20.067 7.962 -14.182 1.00 83.25 199 ASP A O 1
ATOM 1608 N N . ASP A 1 200 ? 19.401 6.589 -12.534 1.00 84.56 200 ASP A N 1
ATOM 1609 C CA . ASP A 1 200 ? 20.575 6.750 -11.676 1.00 84.56 200 ASP A CA 1
ATOM 1610 C C . ASP A 1 200 ? 21.288 5.401 -11.482 1.00 84.56 200 ASP A C 1
ATOM 1612 O O . ASP A 1 200 ? 22.160 5.026 -12.273 1.00 84.56 200 ASP A O 1
ATOM 1616 N N . ALA A 1 201 ? 20.851 4.610 -10.498 1.00 80.44 201 ALA A N 1
ATOM 1617 C CA . ALA A 1 201 ? 21.466 3.336 -10.130 1.00 80.44 201 ALA A CA 1
ATOM 1618 C C . ALA A 1 201 ? 21.341 2.243 -11.207 1.00 80.44 201 ALA A C 1
ATOM 1620 O O . ALA A 1 201 ? 22.164 1.330 -11.248 1.00 80.44 201 ALA A O 1
ATOM 1621 N N . PHE A 1 202 ? 20.333 2.322 -12.085 1.00 83.94 202 PHE A N 1
ATOM 1622 C CA . PHE A 1 202 ? 20.043 1.271 -13.073 1.00 83.94 202 PHE A CA 1
ATOM 1623 C C . PHE A 1 202 ? 20.106 1.743 -14.527 1.00 83.94 202 PHE A C 1
ATOM 1625 O O . PHE A 1 202 ? 19.525 1.105 -15.401 1.00 83.94 202 PHE A O 1
ATOM 1632 N N . LYS A 1 203 ? 20.856 2.815 -14.806 1.00 85.31 203 LYS A N 1
ATOM 1633 C CA . LYS A 1 203 ? 20.969 3.427 -16.145 1.00 85.31 203 LYS A CA 1
ATOM 1634 C C . LYS A 1 203 ? 21.391 2.462 -17.264 1.00 85.31 203 LYS A C 1
ATOM 1636 O O . LYS A 1 203 ? 21.025 2.658 -18.419 1.00 85.31 203 LYS A O 1
ATOM 1641 N N . ASN A 1 204 ? 22.132 1.408 -16.915 1.00 87.88 204 ASN A N 1
ATOM 1642 C CA . ASN A 1 204 ? 22.630 0.399 -17.854 1.00 87.88 204 ASN A CA 1
ATOM 1643 C C . ASN A 1 204 ? 21.758 -0.869 -17.879 1.00 87.88 204 ASN A C 1
ATOM 1645 O O . ASN A 1 204 ? 22.115 -1.849 -18.530 1.00 87.88 204 ASN A O 1
ATOM 1649 N N . LEU A 1 205 ? 20.615 -0.865 -17.186 1.00 90.25 205 LEU A N 1
ATOM 1650 C CA . LEU A 1 205 ? 19.701 -1.997 -17.069 1.00 90.25 205 LEU A CA 1
ATOM 1651 C C . LEU A 1 205 ? 18.304 -1.638 -17.580 1.00 90.25 205 LEU A C 1
ATOM 1653 O O . LEU A 1 205 ? 17.809 -0.519 -17.429 1.00 90.25 205 LEU A O 1
ATOM 1657 N N . ARG A 1 206 ? 17.615 -2.634 -18.131 1.00 90.88 206 ARG A N 1
ATOM 1658 C CA . ARG A 1 206 ? 16.195 -2.542 -18.479 1.00 90.88 206 ARG A CA 1
ATOM 1659 C C . ARG A 1 206 ? 15.418 -3.745 -17.979 1.00 90.88 206 ARG A C 1
ATOM 1661 O O . ARG A 1 206 ? 15.972 -4.838 -17.901 1.00 90.88 206 ARG A O 1
ATOM 1668 N N . MET A 1 207 ? 14.131 -3.548 -17.695 1.00 89.50 207 MET A N 1
ATOM 1669 C CA . MET A 1 207 ? 13.223 -4.676 -17.502 1.00 89.50 207 MET A CA 1
ATOM 1670 C C . MET A 1 207 ? 13.125 -5.482 -18.797 1.00 89.50 207 MET A C 1
ATOM 1672 O O . MET A 1 207 ? 13.039 -4.917 -19.891 1.00 89.50 207 MET A O 1
ATOM 1676 N N . LYS A 1 208 ? 13.177 -6.800 -18.656 1.00 84.50 208 LYS A N 1
ATOM 1677 C CA . LYS A 1 208 ? 12.917 -7.750 -19.725 1.00 84.50 208 LYS A CA 1
ATOM 1678 C C . LYS A 1 208 ? 11.447 -7.621 -20.133 1.00 84.50 208 LYS A C 1
ATOM 1680 O O . LYS A 1 208 ? 10.570 -7.684 -19.275 1.00 84.50 208 LYS A O 1
ATOM 1685 N N . GLU A 1 209 ? 11.222 -7.368 -21.419 1.00 68.38 209 GLU A N 1
ATOM 1686 C CA . GLU A 1 209 ? 9.887 -7.350 -22.036 1.00 68.38 209 GLU A CA 1
ATOM 1687 C C . GLU A 1 209 ? 9.306 -8.761 -22.160 1.00 68.38 209 GLU A C 1
ATOM 1689 O O . GLU A 1 209 ? 10.100 -9.713 -22.375 1.00 68.38 209 GLU A O 1
#

Sequence (209 aa):
MVSVDNRGKVDVVFSRGRGRWLRLVIAVVLVVVVLVGGVWWGVARHRRQQAERECAFSSEMNDDYWGLIVGLRGSGFRRPLVEDGRCFDPGEWFDDAVVPSARRNMAMAIAVYNRSHPSDRVTVEGVGAFFGREWAGHVARGDQRRGPEVRFLDWCNEKADLVYLNDEEYEIDGRKIVHKRGENSGFSFSRYDYLVNKDDAFKNLRMKE